Protein AF-A0A813M1F6-F1 (afdb_monomer_lite)

Foldseek 3Di:
DDDDDDDDDDDDDDDDPDPPPDDDDPPPPPPPDDDDDDDPDDDDPDPPPDPPPPPDPPDPDDPVNVVVVVVVVVVVLVVLVVVLVPDDPVVVVVVVVVVVVVLVVLVVCCCVPVNPPNLPRLNLLLLLLLVLLLVLLVPDPDNQLPLCPDDDCSVVVVVCSLVSSVCSSQVLQVVLCVVLVHDGPCVVDCSSVVSNVVSCCQQRSPRPSVSSVCCVPDPVNVCVSVVSSVSNLVVSVVVSVVVCVVVVDDPPPSVVSSDDD

Sequence (261 aa):
MAGGAAATSEGSAASAAALQWTVPEPEMSKLKSRRPRAVPSTSPPSKVQVPSTAARAPKPMDSAEVIRSLQVWQKAVSYVDGWVQKYPDWMQDTVAPAMMAILVLMVVRDAAYNSLGSSNGKFISFVDTCLSVMSYRDGLPNKKGKYFVGGDGQAAFGFRVVTGSFCMKFASGIAVSALIGKTPVVFKSIRHSLFVALGLVLLWLSPGDYAYTMMKKSHALRLVLLAGGGLYKLRKAVYAIEVIIESGGGFSLALASVVPW

Structure (mmCIF, N/CA/C/O backbone):
data_AF-A0A813M1F6-F1
#
_entry.id   AF-A0A813M1F6-F1
#
loop_
_atom_site.group_PDB
_atom_site.id
_atom_site.type_symbol
_atom_site.label_atom_id
_atom_site.label_alt_id
_atom_site.label_comp_id
_atom_site.label_asym_id
_atom_site.label_entity_id
_atom_site.label_seq_id
_atom_site.pdbx_PDB_ins_code
_atom_site.Cartn_x
_atom_site.Cartn_y
_atom_site.Cartn_z
_atom_site.occupancy
_atom_site.B_iso_or_equiv
_atom_site.auth_seq_id
_atom_site.auth_comp_id
_atom_site.auth_asym_id
_atom_site.auth_atom_id
_atom_site.pdbx_PDB_model_num
ATOM 1 N N . MET A 1 1 ? -25.254 52.079 23.669 1.00 43.53 1 MET A N 1
ATOM 2 C CA . MET A 1 1 ? -23.870 51.930 24.160 1.00 43.53 1 MET A CA 1
ATOM 3 C C . MET A 1 1 ? -23.092 51.164 23.109 1.00 43.53 1 MET A C 1
ATOM 5 O O . MET A 1 1 ? -23.387 50.001 22.873 1.00 43.53 1 MET A O 1
ATOM 9 N N . ALA A 1 2 ? -22.221 51.872 22.395 1.00 39.91 2 ALA A N 1
ATOM 10 C CA . ALA A 1 2 ? -21.393 51.340 21.323 1.00 39.91 2 ALA A CA 1
ATOM 11 C C . ALA A 1 2 ? -20.102 50.765 21.923 1.00 39.91 2 ALA A C 1
ATOM 13 O O . ALA A 1 2 ? -19.424 51.459 22.676 1.00 39.91 2 ALA A O 1
ATOM 14 N N . GLY A 1 3 ? -19.786 49.511 21.605 1.00 41.84 3 GLY A N 1
ATOM 15 C CA . GLY A 1 3 ? -18.535 48.854 21.976 1.00 41.84 3 GLY A CA 1
ATOM 16 C C . GLY A 1 3 ? -17.871 48.310 20.720 1.00 41.84 3 GLY A C 1
ATOM 17 O O . GLY A 1 3 ? -18.267 47.261 20.221 1.00 41.84 3 GLY A O 1
ATOM 18 N N . GLY A 1 4 ? -16.915 49.067 20.183 1.00 42.78 4 GLY A N 1
ATOM 19 C CA . GLY A 1 4 ? -16.048 48.634 19.094 1.00 42.78 4 GLY A CA 1
ATOM 20 C C . GLY A 1 4 ? -14.940 47.722 19.614 1.00 42.78 4 GLY A C 1
ATOM 21 O O . GLY A 1 4 ? -14.320 48.020 20.633 1.00 42.78 4 GLY A O 1
ATOM 22 N N . ALA A 1 5 ? -14.682 46.630 18.899 1.00 46.72 5 ALA A N 1
ATOM 23 C CA . ALA A 1 5 ? -13.521 45.775 19.107 1.00 46.72 5 ALA A CA 1
ATOM 24 C C . ALA A 1 5 ? -12.653 45.821 17.845 1.00 46.72 5 ALA A C 1
ATOM 26 O O . ALA A 1 5 ? -13.089 45.450 16.755 1.00 46.72 5 ALA A O 1
ATOM 27 N N . ALA A 1 6 ? -11.442 46.348 18.014 1.00 42.38 6 ALA A N 1
ATOM 28 C CA . ALA A 1 6 ? -10.417 46.466 16.994 1.00 42.38 6 ALA A CA 1
ATOM 29 C C . ALA A 1 6 ? -9.823 45.088 16.666 1.00 42.38 6 ALA A C 1
ATOM 31 O O . ALA A 1 6 ? -9.409 44.355 17.562 1.00 42.38 6 ALA A O 1
ATOM 32 N N . ALA A 1 7 ? -9.766 44.755 15.378 1.00 42.94 7 ALA A N 1
ATOM 33 C CA . ALA A 1 7 ? -9.021 43.615 14.866 1.00 42.94 7 ALA A CA 1
ATOM 34 C C . ALA A 1 7 ? -7.583 44.061 14.573 1.00 42.94 7 ALA A C 1
ATOM 36 O O . ALA A 1 7 ? -7.347 44.866 13.673 1.00 42.94 7 ALA A O 1
ATOM 37 N N . THR A 1 8 ? -6.626 43.555 15.345 1.00 43.66 8 THR A N 1
ATOM 38 C CA . THR A 1 8 ? -5.196 43.689 15.069 1.00 43.66 8 THR A CA 1
ATOM 39 C C . THR A 1 8 ? -4.758 42.578 14.117 1.00 43.66 8 THR A C 1
ATOM 41 O O . THR A 1 8 ? -4.894 41.390 14.400 1.00 43.66 8 THR A O 1
ATOM 44 N N . SER A 1 9 ? -4.249 42.978 12.955 1.00 44.47 9 SER A N 1
ATOM 45 C CA . SER A 1 9 ? -3.581 42.110 11.990 1.00 44.47 9 SER A CA 1
ATOM 46 C C . SER A 1 9 ? -2.077 42.118 12.261 1.00 44.47 9 SER A C 1
ATOM 48 O O . SER A 1 9 ? -1.408 43.101 11.947 1.00 44.47 9 SER A O 1
ATOM 50 N N . GLU A 1 10 ? -1.532 41.028 12.796 1.00 40.38 10 GLU A N 1
ATOM 51 C CA . GLU A 1 10 ? -0.086 40.793 12.799 1.00 40.38 10 GLU A CA 1
ATOM 52 C C . GLU A 1 10 ? 0.244 39.662 11.828 1.00 40.38 10 GLU A C 1
ATOM 54 O O . GLU A 1 10 ? -0.055 38.488 12.047 1.00 40.38 10 GLU A O 1
ATOM 59 N N . GLY A 1 11 ? 0.835 40.060 10.702 1.00 40.25 11 GLY A N 1
ATOM 60 C CA . GLY A 1 11 ? 1.486 39.164 9.764 1.00 40.25 11 GLY A CA 1
ATOM 61 C C . GLY A 1 11 ? 2.848 38.741 10.303 1.00 40.25 11 GLY A C 1
ATOM 62 O O . GLY A 1 11 ? 3.660 39.576 10.691 1.00 40.25 11 GLY A O 1
ATOM 63 N N . SER A 1 12 ? 3.120 37.439 10.272 1.00 38.38 12 SER A N 1
ATOM 64 C CA . SER A 1 12 ? 4.461 36.894 10.464 1.00 38.38 12 SER A CA 1
ATOM 65 C C . SER A 1 12 ? 4.876 36.176 9.185 1.00 38.38 12 SER A C 1
ATOM 67 O O . SER A 1 12 ? 4.441 35.064 8.887 1.00 38.38 12 SER A O 1
ATOM 69 N N . ALA A 1 13 ? 5.686 36.874 8.390 1.00 40.75 13 ALA A N 1
ATOM 70 C CA . ALA A 1 13 ? 6.404 36.327 7.255 1.00 40.75 13 ALA A CA 1
ATOM 71 C C . ALA A 1 13 ? 7.608 35.528 7.778 1.00 40.75 13 ALA A C 1
ATOM 73 O O . ALA A 1 13 ? 8.664 36.087 8.073 1.00 40.75 13 ALA A O 1
ATOM 74 N N . ALA A 1 14 ? 7.450 34.211 7.907 1.00 38.84 14 ALA A N 1
ATOM 75 C CA . ALA A 1 14 ? 8.568 33.311 8.152 1.00 38.84 14 ALA A CA 1
ATOM 76 C C . ALA A 1 14 ? 9.306 33.053 6.829 1.00 38.84 14 ALA A C 1
ATOM 78 O O . ALA A 1 14 ? 8.818 32.361 5.936 1.00 38.84 14 ALA A O 1
ATOM 79 N N . SER A 1 15 ? 10.480 33.672 6.721 1.00 39.62 15 SER A N 1
ATOM 80 C CA . SER A 1 15 ? 11.442 33.547 5.630 1.00 39.62 15 SER A CA 1
ATOM 81 C C . SER A 1 15 ? 11.868 32.090 5.415 1.00 39.62 15 SER A C 1
ATOM 83 O O . SER A 1 15 ? 12.359 31.421 6.326 1.00 39.62 15 SER A O 1
ATOM 85 N N . ALA A 1 16 ? 11.684 31.603 4.188 1.00 37.38 16 ALA A N 1
ATOM 86 C CA . ALA A 1 16 ? 12.172 30.314 3.729 1.00 37.38 16 ALA A CA 1
ATOM 87 C C . ALA A 1 16 ? 13.688 30.396 3.480 1.00 37.38 16 ALA A C 1
ATOM 89 O O . ALA A 1 16 ? 14.138 30.833 2.422 1.00 37.38 16 ALA A O 1
ATOM 90 N N . ALA A 1 17 ? 14.483 29.957 4.456 1.00 37.50 17 ALA A N 1
ATOM 91 C CA . ALA A 1 17 ? 15.902 29.694 4.252 1.00 37.50 17 ALA A CA 1
ATOM 92 C C . ALA A 1 17 ? 16.056 28.434 3.383 1.00 37.50 17 ALA A C 1
ATOM 94 O O . ALA A 1 17 ? 15.951 27.302 3.857 1.00 37.50 17 ALA A O 1
ATOM 95 N N . ALA A 1 18 ? 16.268 28.640 2.084 1.00 35.50 18 ALA A N 1
ATOM 96 C CA . ALA A 1 18 ? 16.642 27.593 1.148 1.00 35.50 18 ALA A CA 1
ATOM 97 C C . ALA A 1 18 ? 18.048 27.072 1.495 1.00 35.50 18 ALA A C 1
ATOM 99 O O . ALA A 1 18 ? 19.054 27.720 1.211 1.00 35.50 18 ALA A O 1
ATOM 100 N N . LEU A 1 19 ? 18.120 25.887 2.104 1.00 33.22 19 LEU A N 1
ATOM 101 C CA . LEU A 1 19 ? 19.346 25.094 2.166 1.00 33.22 19 LEU A CA 1
ATOM 102 C C . LEU A 1 19 ? 19.687 24.629 0.742 1.00 33.22 19 LEU A C 1
ATOM 104 O O . LEU A 1 19 ? 19.134 23.650 0.240 1.00 33.22 19 LEU A O 1
ATOM 108 N N . GLN A 1 20 ? 20.588 25.350 0.076 1.00 31.88 20 GLN A N 1
ATOM 109 C CA . GLN A 1 20 ? 21.255 24.865 -1.128 1.00 31.88 20 GLN A CA 1
ATOM 110 C C . GLN A 1 20 ? 22.184 23.714 -0.737 1.00 31.88 20 GLN A C 1
ATOM 112 O O . GLN A 1 20 ? 23.260 23.916 -0.180 1.00 31.88 20 GLN A O 1
ATOM 117 N N . TRP A 1 21 ? 21.748 22.490 -1.022 1.00 29.70 21 TRP A N 1
ATOM 118 C CA . TRP A 1 21 ? 22.603 21.311 -0.986 1.00 29.70 21 TRP A CA 1
ATOM 119 C C . TRP A 1 21 ? 23.475 21.315 -2.245 1.00 29.70 21 TRP A C 1
ATOM 121 O O . TRP A 1 21 ? 23.059 20.852 -3.308 1.00 29.70 21 TRP A O 1
ATOM 131 N N . THR A 1 22 ? 24.670 21.893 -2.154 1.00 38.44 22 THR A N 1
ATOM 132 C CA . THR A 1 22 ? 25.685 21.785 -3.201 1.00 38.44 22 THR A CA 1
ATOM 133 C C . THR A 1 22 ? 26.220 20.356 -3.214 1.00 38.44 22 THR A C 1
ATOM 135 O O . THR A 1 22 ? 26.926 19.916 -2.310 1.00 38.44 22 THR A O 1
ATOM 138 N N . VAL A 1 23 ? 25.842 19.591 -4.239 1.00 38.81 23 VAL A N 1
ATOM 139 C CA . VAL A 1 23 ? 26.464 18.296 -4.530 1.00 38.81 23 VAL A CA 1
ATOM 140 C C . VAL A 1 23 ? 27.893 18.587 -5.004 1.00 38.81 23 VAL A C 1
ATOM 142 O O . VAL A 1 23 ? 28.040 19.310 -5.990 1.00 38.81 23 VAL A O 1
ATOM 145 N N . PRO A 1 24 ? 28.944 18.084 -4.331 1.00 45.97 24 PRO A N 1
ATOM 146 C CA . PRO A 1 24 ? 30.305 18.273 -4.804 1.00 45.97 24 PRO A CA 1
ATOM 147 C C . PRO A 1 24 ? 30.465 17.589 -6.164 1.00 45.97 24 PRO A C 1
ATOM 149 O O . PRO A 1 24 ? 30.153 16.408 -6.331 1.00 45.97 24 PRO A O 1
ATOM 152 N N . GLU A 1 25 ? 30.921 18.369 -7.138 1.00 42.88 25 GLU A N 1
ATOM 153 C CA . GLU A 1 25 ? 31.240 17.921 -8.485 1.00 42.88 25 GLU A CA 1
ATOM 154 C C . GLU A 1 25 ? 32.306 16.807 -8.407 1.00 42.88 25 GLU A C 1
ATOM 156 O O . GLU A 1 25 ? 33.333 16.988 -7.744 1.00 42.88 25 GLU A O 1
ATOM 161 N N . PRO A 1 26 ? 32.092 15.624 -9.010 1.00 50.28 26 PRO A N 1
ATOM 162 C CA . PRO A 1 26 ? 33.106 14.580 -8.993 1.00 50.28 26 PRO A CA 1
ATOM 163 C C . PRO A 1 26 ? 34.320 15.028 -9.820 1.00 50.28 26 PRO A C 1
ATOM 165 O O . PRO A 1 26 ? 34.204 15.250 -11.025 1.00 50.28 26 PRO A O 1
ATOM 168 N N . GLU A 1 27 ? 35.496 15.125 -9.180 1.00 49.19 27 GLU A N 1
ATOM 169 C CA . GLU A 1 27 ? 36.801 15.330 -9.829 1.00 49.19 27 GLU A CA 1
ATOM 170 C C . GLU A 1 27 ? 37.039 14.253 -10.912 1.00 49.19 27 GLU A C 1
ATOM 172 O O . GLU A 1 27 ? 37.618 13.192 -10.671 1.00 49.19 27 GLU A O 1
ATOM 177 N N . MET A 1 28 ? 36.630 14.537 -12.149 1.00 47.84 28 MET A N 1
ATOM 178 C CA . MET A 1 28 ? 36.873 13.692 -13.326 1.00 47.84 28 MET A CA 1
ATOM 179 C C . MET A 1 28 ? 38.319 13.790 -13.854 1.00 47.84 28 MET A C 1
ATOM 181 O O . MET A 1 28 ? 38.665 13.184 -14.868 1.00 47.84 28 MET A O 1
ATOM 185 N N . SER A 1 29 ? 39.205 14.520 -13.172 1.00 50.84 29 SER A N 1
ATOM 186 C CA . SER A 1 29 ? 40.566 14.815 -13.638 1.00 50.84 29 SER A CA 1
ATOM 187 C C . SER A 1 29 ? 41.615 13.741 -13.303 1.00 50.84 29 SER A C 1
ATOM 189 O O . SER A 1 29 ? 42.721 13.798 -13.838 1.00 50.84 29 SER A O 1
ATOM 191 N N . LYS A 1 30 ? 41.300 12.715 -12.496 1.00 50.81 30 LYS A N 1
ATOM 192 C CA . LYS A 1 30 ? 42.285 11.689 -12.070 1.00 50.81 30 LYS A CA 1
ATOM 193 C C . LYS A 1 30 ? 42.197 10.330 -12.780 1.00 50.81 30 LYS A C 1
ATOM 195 O O . LYS A 1 30 ? 42.980 9.434 -12.478 1.00 50.81 30 LYS A O 1
ATOM 200 N N . LEU A 1 31 ? 41.320 10.164 -13.772 1.00 48.72 31 LEU A N 1
ATOM 201 C CA . LEU A 1 31 ? 41.085 8.874 -14.450 1.00 48.72 31 LEU A CA 1
ATOM 202 C C . LEU A 1 31 ? 41.757 8.732 -15.831 1.00 48.72 31 LEU A C 1
ATOM 204 O O . LEU A 1 31 ? 41.324 7.926 -16.649 1.00 48.72 31 LEU A O 1
ATOM 208 N N . LYS A 1 32 ? 42.838 9.479 -16.102 1.00 51.22 32 LYS A N 1
ATOM 209 C CA . LYS A 1 32 ? 43.472 9.532 -17.437 1.00 51.22 32 LYS A CA 1
ATOM 210 C C . LYS A 1 32 ? 44.807 8.789 -17.615 1.00 51.22 32 LYS A C 1
ATOM 212 O O . LYS A 1 32 ? 45.442 8.983 -18.645 1.00 51.22 32 LYS A O 1
ATOM 217 N N . SER A 1 33 ? 45.258 7.923 -16.694 1.00 51.81 33 SER A N 1
ATOM 218 C CA . SER A 1 33 ? 46.578 7.264 -16.869 1.00 51.81 33 SER A CA 1
ATOM 219 C C . SER A 1 33 ? 46.717 5.782 -16.502 1.00 51.81 33 SER A C 1
ATOM 221 O O . SER A 1 33 ? 47.831 5.255 -16.544 1.00 51.81 33 SER A O 1
ATOM 223 N N . ARG A 1 34 ? 45.635 5.038 -16.235 1.00 50.22 34 ARG A N 1
ATOM 224 C CA . ARG A 1 34 ? 45.754 3.571 -16.147 1.00 50.22 34 ARG A CA 1
ATOM 225 C C . ARG A 1 34 ? 45.757 2.959 -17.548 1.00 50.22 34 ARG A C 1
ATOM 227 O O . ARG A 1 34 ? 44.709 2.668 -18.113 1.00 50.22 34 ARG A O 1
ATOM 234 N N . ARG A 1 35 ? 46.964 2.767 -18.096 1.00 56.34 35 ARG A N 1
ATOM 235 C CA . ARG A 1 35 ? 47.201 1.909 -19.267 1.00 56.34 35 ARG A CA 1
ATOM 236 C C . ARG A 1 35 ? 46.544 0.538 -19.036 1.00 56.34 35 ARG A C 1
ATOM 238 O O . ARG A 1 35 ? 46.713 -0.021 -17.948 1.00 56.34 35 ARG A O 1
ATOM 245 N N . PRO A 1 36 ? 45.844 -0.028 -20.031 1.00 52.09 36 PRO A N 1
ATOM 246 C CA . PRO A 1 36 ? 45.334 -1.386 -19.938 1.00 52.09 36 PRO A CA 1
ATOM 247 C C . PRO A 1 36 ? 46.516 -2.352 -19.807 1.00 52.09 36 PRO A C 1
ATOM 249 O O . PRO A 1 36 ? 47.381 -2.433 -20.678 1.00 52.09 36 PRO A O 1
ATOM 252 N N . ARG A 1 37 ? 46.577 -3.065 -18.680 1.00 57.84 37 ARG A N 1
ATOM 253 C CA . ARG A 1 37 ? 47.475 -4.206 -18.509 1.00 57.84 37 ARG A CA 1
ATOM 254 C C . ARG A 1 37 ? 46.929 -5.311 -19.414 1.00 57.84 37 ARG A C 1
ATOM 256 O O . ARG A 1 37 ? 45.771 -5.690 -19.261 1.00 57.84 37 ARG A O 1
ATOM 263 N N . ALA A 1 38 ? 47.735 -5.764 -20.375 1.00 58.28 38 ALA A N 1
ATOM 264 C CA . ALA A 1 38 ? 47.388 -6.864 -21.266 1.00 58.28 38 ALA A CA 1
ATOM 265 C C . ALA A 1 38 ? 46.944 -8.069 -20.426 1.00 58.28 38 ALA A C 1
ATOM 267 O O . ALA A 1 38 ? 47.718 -8.603 -19.631 1.00 58.28 38 ALA A O 1
ATOM 268 N N . VAL A 1 39 ? 45.668 -8.429 -20.552 1.00 62.16 39 VAL A N 1
ATOM 269 C CA . VAL A 1 39 ? 45.099 -9.608 -19.907 1.00 62.16 39 VAL A CA 1
ATOM 270 C C . VAL A 1 39 ? 45.515 -10.807 -20.760 1.00 62.16 39 VAL A C 1
ATOM 272 O O . VAL A 1 39 ? 45.248 -10.793 -21.964 1.00 62.16 39 VAL A O 1
ATOM 275 N N . PRO A 1 40 ? 46.208 -11.812 -20.198 1.00 58.59 40 PRO A N 1
ATOM 276 C CA . PRO A 1 40 ? 46.552 -13.013 -20.940 1.00 58.59 40 PRO A CA 1
ATOM 277 C C . PRO A 1 40 ? 45.274 -13.686 -21.442 1.00 58.59 40 PRO A C 1
ATOM 279 O O . PRO A 1 40 ? 44.316 -13.858 -20.692 1.00 58.59 40 PRO A O 1
ATOM 282 N N . SER A 1 41 ? 45.287 -14.029 -22.730 1.00 55.91 41 SER A N 1
ATOM 283 C CA . SER A 1 41 ? 44.257 -14.776 -23.451 1.00 55.91 41 SER A CA 1
ATOM 284 C C . SER A 1 41 ? 43.923 -16.076 -22.714 1.00 55.91 41 SER A C 1
ATOM 286 O O . SER A 1 41 ? 44.552 -17.110 -22.941 1.00 55.91 41 SER A O 1
ATOM 288 N N . THR A 1 42 ? 42.927 -16.032 -21.834 1.00 57.47 42 THR A N 1
ATOM 289 C CA . THR A 1 42 ? 42.265 -17.228 -21.334 1.00 57.47 42 THR A CA 1
ATOM 290 C C . THR A 1 42 ? 41.331 -17.730 -22.425 1.00 57.47 42 THR A C 1
ATOM 292 O O . THR A 1 42 ? 40.521 -16.988 -22.982 1.00 57.47 42 THR A O 1
ATOM 295 N N . SER A 1 43 ? 41.507 -18.999 -22.771 1.00 62.00 43 SER A N 1
ATOM 296 C CA . SER A 1 43 ? 40.666 -19.753 -23.691 1.00 62.00 43 SER A CA 1
ATOM 297 C C . SER A 1 43 ? 39.173 -19.555 -23.387 1.00 62.00 43 SER A C 1
ATOM 299 O O . SER A 1 43 ? 38.795 -19.371 -22.225 1.00 62.00 43 SER A O 1
ATOM 301 N N . PRO A 1 44 ? 38.309 -19.580 -24.421 1.00 61.34 44 PRO A N 1
ATOM 302 C CA . PRO A 1 44 ? 36.885 -19.340 -24.253 1.00 61.34 44 PRO A CA 1
ATOM 303 C C . PRO A 1 44 ? 36.308 -20.350 -23.251 1.00 61.34 44 PRO A C 1
ATOM 305 O O . PRO A 1 44 ? 36.493 -21.555 -23.439 1.00 61.34 44 PRO A O 1
ATOM 308 N N . PRO A 1 45 ? 35.622 -19.893 -22.187 1.00 58.03 45 PRO A N 1
ATOM 309 C CA . PRO A 1 45 ? 34.973 -20.797 -21.258 1.00 58.03 45 PRO A CA 1
ATOM 310 C C . PRO A 1 45 ? 33.933 -21.609 -22.026 1.00 58.03 45 PRO A C 1
ATOM 312 O O . PRO A 1 45 ? 33.052 -21.056 -22.693 1.00 58.03 45 PRO A O 1
ATOM 315 N N . SER A 1 46 ? 34.065 -22.932 -21.948 1.00 61.09 46 SER A N 1
ATOM 316 C CA . SER A 1 46 ? 33.088 -23.905 -22.419 1.00 61.09 46 SER A CA 1
ATOM 317 C C . SER A 1 46 ? 31.692 -23.431 -22.025 1.00 61.09 46 SER A C 1
ATOM 319 O O . SER A 1 46 ? 31.445 -23.183 -20.845 1.00 61.09 46 SER A O 1
ATOM 321 N N . LYS A 1 47 ? 30.805 -23.252 -23.013 1.00 58.66 47 LYS A N 1
ATOM 322 C CA . LYS A 1 47 ? 29.417 -22.814 -22.820 1.00 58.66 47 LYS A CA 1
ATOM 323 C C . LYS A 1 47 ? 28.774 -23.646 -21.710 1.00 58.66 47 LYS A C 1
ATOM 325 O O . LYS A 1 47 ? 28.363 -24.780 -21.946 1.00 58.66 47 LYS A O 1
ATOM 330 N N . VAL A 1 48 ? 28.676 -23.079 -20.511 1.00 64.31 48 VAL A N 1
ATOM 331 C CA . VAL A 1 48 ? 27.847 -23.632 -19.445 1.00 64.31 48 VAL A CA 1
ATOM 332 C C . VAL A 1 48 ? 26.418 -23.519 -19.957 1.00 64.31 48 VAL A C 1
ATOM 334 O O . VAL A 1 48 ? 25.885 -22.418 -20.097 1.00 64.31 48 VAL A O 1
ATOM 337 N N . GLN A 1 49 ? 25.831 -24.656 -20.332 1.00 54.66 49 GLN A N 1
ATOM 338 C CA . GLN A 1 49 ? 24.416 -24.754 -20.664 1.00 54.66 49 GLN A CA 1
ATOM 339 C C . GLN A 1 49 ? 23.625 -24.364 -19.416 1.00 54.66 49 GLN A C 1
ATOM 341 O O . GLN A 1 49 ? 23.438 -25.165 -18.505 1.00 54.66 49 GLN A O 1
ATOM 346 N N . VAL A 1 50 ? 23.193 -23.106 -19.360 1.00 56.66 50 VAL A N 1
ATOM 347 C CA . VAL A 1 50 ? 22.199 -22.658 -18.390 1.00 56.66 50 VAL A CA 1
ATOM 348 C C . VAL A 1 50 ? 20.908 -23.402 -18.739 1.00 56.66 50 VAL A C 1
ATOM 350 O O . VAL A 1 50 ? 20.435 -23.265 -19.872 1.00 56.66 50 VAL A O 1
ATOM 353 N N . PRO A 1 51 ? 20.343 -24.216 -17.829 1.00 55.25 51 PRO A N 1
ATOM 354 C CA . PRO A 1 51 ? 19.079 -24.886 -18.077 1.00 55.25 51 PRO A CA 1
ATOM 355 C C . PRO A 1 51 ? 18.036 -23.828 -18.417 1.00 55.25 51 PRO A C 1
ATOM 357 O O . PRO A 1 51 ? 17.789 -22.918 -17.625 1.00 55.25 51 PRO A O 1
ATOM 360 N N . SER A 1 52 ? 17.450 -23.935 -19.607 1.00 53.25 52 SER A N 1
ATOM 361 C CA . SER A 1 52 ? 16.305 -23.130 -20.015 1.00 53.25 52 SER A CA 1
ATOM 362 C C . SER A 1 52 ? 15.139 -23.459 -19.086 1.00 53.25 52 SER A C 1
ATOM 364 O O . SER A 1 52 ? 14.358 -24.380 -19.323 1.00 53.25 52 SER A O 1
ATOM 366 N N . THR A 1 53 ? 15.028 -22.731 -17.978 1.00 51.03 53 THR A N 1
ATOM 367 C CA . THR A 1 53 ? 13.809 -22.664 -17.182 1.00 51.03 53 THR A CA 1
ATOM 368 C C . THR A 1 53 ? 12.828 -21.802 -17.956 1.00 51.03 53 THR A C 1
ATOM 370 O O . THR A 1 53 ? 12.627 -20.626 -17.661 1.00 51.03 53 THR A O 1
ATOM 373 N N . ALA A 1 54 ? 12.230 -22.392 -18.994 1.00 51.94 54 ALA A N 1
ATOM 374 C CA . ALA A 1 54 ? 11.056 -21.837 -19.642 1.00 51.94 54 ALA A CA 1
ATOM 375 C C . ALA A 1 54 ? 10.037 -21.526 -18.538 1.00 51.94 54 ALA A C 1
ATOM 377 O O . ALA A 1 54 ? 9.485 -22.435 -17.913 1.00 51.94 54 ALA A O 1
ATOM 378 N N . ALA A 1 55 ? 9.877 -20.237 -18.232 1.00 48.69 55 ALA A N 1
ATOM 379 C CA . ALA A 1 55 ? 8.980 -19.749 -17.203 1.00 48.69 55 ALA A CA 1
ATOM 380 C C . ALA A 1 55 ? 7.578 -20.261 -17.527 1.00 48.69 55 ALA A C 1
ATOM 382 O O . ALA A 1 55 ? 6.921 -19.788 -18.454 1.00 48.69 55 ALA A O 1
ATOM 383 N N . ARG A 1 56 ? 7.148 -21.291 -16.792 1.00 55.94 56 ARG A N 1
ATOM 384 C CA . ARG A 1 56 ? 5.835 -21.900 -16.961 1.00 55.94 56 ARG A CA 1
ATOM 385 C C . ARG A 1 56 ? 4.816 -20.809 -16.664 1.00 55.94 56 ARG A C 1
ATOM 387 O O . ARG A 1 56 ? 4.759 -20.318 -15.536 1.00 55.94 56 ARG A O 1
ATOM 394 N N . ALA A 1 57 ? 4.077 -20.392 -17.690 1.00 54.94 57 ALA A N 1
ATOM 395 C CA . ALA A 1 57 ? 3.048 -19.377 -17.540 1.00 54.94 57 ALA A CA 1
ATOM 396 C C . ALA A 1 57 ? 2.109 -19.792 -16.391 1.00 54.94 57 ALA A C 1
ATOM 398 O O . ALA A 1 57 ? 1.736 -20.970 -16.312 1.00 54.94 57 ALA A O 1
ATOM 399 N N . PRO A 1 58 ? 1.776 -18.874 -15.467 1.00 58.16 58 PRO A N 1
ATOM 400 C CA . PRO A 1 58 ? 0.900 -19.191 -14.353 1.00 58.16 58 PRO A CA 1
ATOM 401 C C . PRO A 1 58 ? -0.429 -19.706 -14.902 1.00 58.16 58 PRO A C 1
ATOM 403 O O . PRO A 1 58 ? -1.036 -19.092 -15.781 1.00 58.16 58 PRO A O 1
ATOM 406 N N . LYS A 1 59 ? -0.848 -20.874 -14.413 1.00 78.44 59 LYS A N 1
ATOM 407 C CA . LYS A 1 59 ? -2.101 -21.499 -14.829 1.00 78.44 59 LYS A CA 1
ATOM 408 C C . LYS A 1 59 ? -3.253 -20.562 -14.423 1.00 78.44 59 LYS A C 1
ATOM 410 O O . LYS A 1 59 ? -3.235 -20.091 -13.283 1.00 78.44 59 LYS A O 1
ATOM 415 N N . PRO A 1 60 ? -4.212 -20.254 -15.313 1.00 71.44 60 PRO A N 1
ATOM 416 C CA . PRO A 1 60 ? -5.369 -19.448 -14.945 1.00 71.44 60 PRO A CA 1
ATOM 417 C C . PRO A 1 60 ? -6.099 -20.119 -13.779 1.00 71.44 60 PRO A C 1
ATOM 419 O O . PRO A 1 60 ? -6.302 -21.334 -13.779 1.00 71.44 60 PRO A O 1
ATOM 422 N N . MET A 1 61 ? -6.412 -19.318 -12.765 1.00 67.44 61 MET A N 1
ATOM 423 C CA . MET A 1 61 ? -7.039 -19.776 -11.529 1.00 67.44 61 MET A CA 1
ATOM 424 C C . MET A 1 61 ? -8.481 -20.198 -11.830 1.00 67.44 61 MET A C 1
ATOM 426 O O . MET A 1 61 ? -9.212 -19.453 -12.485 1.00 67.44 61 MET A O 1
ATOM 430 N N . ASP A 1 62 ? -8.882 -21.387 -11.383 1.00 89.62 62 ASP A N 1
ATOM 431 C CA . ASP A 1 62 ? -10.244 -21.877 -11.590 1.00 89.62 62 ASP A CA 1
ATOM 432 C C . ASP A 1 62 ? -11.240 -21.010 -10.800 1.00 89.62 62 ASP A C 1
ATOM 434 O O . ASP A 1 62 ? -10.999 -20.629 -9.652 1.00 89.62 62 ASP A O 1
ATOM 438 N N . SER A 1 63 ? -12.383 -20.716 -11.414 1.00 82.19 63 SER A N 1
ATOM 439 C CA . SER A 1 63 ? -13.537 -20.061 -10.796 1.00 82.19 63 SER A CA 1
ATOM 440 C C . SER A 1 63 ? -13.907 -20.656 -9.429 1.00 82.19 63 SER A C 1
ATOM 442 O O . SER A 1 63 ? -14.183 -19.910 -8.486 1.00 82.19 63 SER A O 1
ATOM 444 N N . ALA A 1 64 ? -13.819 -21.981 -9.272 1.00 81.88 64 ALA A N 1
ATOM 445 C CA . ALA A 1 64 ? -14.070 -22.659 -8.002 1.00 81.88 64 ALA A CA 1
ATOM 446 C C . ALA A 1 64 ? -13.039 -22.294 -6.917 1.00 81.88 64 ALA A C 1
ATOM 448 O O . ALA A 1 64 ? -13.376 -22.178 -5.736 1.00 81.88 64 ALA A O 1
ATOM 449 N N . GLU A 1 65 ? -11.783 -22.073 -7.305 1.00 62.69 65 GLU A N 1
ATOM 450 C CA . GLU A 1 65 ? -10.690 -21.700 -6.405 1.00 62.69 65 GLU A CA 1
ATOM 451 C C . GLU A 1 65 ? -10.796 -20.232 -5.968 1.00 62.69 65 GLU A C 1
ATOM 453 O O . GLU A 1 65 ? -10.543 -19.902 -4.805 1.00 62.69 65 GLU A O 1
ATOM 458 N N . VAL A 1 66 ? -11.269 -19.356 -6.861 1.00 61.34 66 VAL A N 1
ATOM 459 C CA . VAL A 1 66 ? -11.598 -17.958 -6.540 1.00 61.34 66 VAL A CA 1
ATOM 460 C C . VAL A 1 66 ? -12.747 -17.889 -5.533 1.00 61.34 66 VAL A C 1
ATOM 462 O O . VAL A 1 66 ? -12.625 -17.212 -4.512 1.00 61.34 66 VAL A O 1
ATOM 465 N N . ILE A 1 67 ? -13.834 -18.635 -5.758 1.00 77.06 67 ILE A N 1
ATOM 466 C CA . ILE A 1 67 ? -14.986 -18.680 -4.842 1.00 77.06 67 ILE A CA 1
ATOM 467 C C . ILE A 1 67 ? -14.568 -19.214 -3.467 1.00 77.06 67 ILE A C 1
ATOM 469 O O . ILE A 1 67 ? -14.900 -18.613 -2.444 1.00 77.06 67 ILE A O 1
ATOM 473 N N . ARG A 1 68 ? -13.780 -20.296 -3.421 1.00 68.50 68 ARG A N 1
ATOM 474 C CA . ARG A 1 68 ? -13.276 -20.863 -2.162 1.00 68.50 68 ARG A CA 1
ATOM 475 C C . ARG A 1 68 ? -12.387 -19.867 -1.409 1.00 68.50 68 ARG A C 1
ATOM 477 O O . ARG A 1 68 ? -12.506 -19.734 -0.193 1.00 68.50 68 ARG A O 1
ATOM 484 N N . SER A 1 69 ? -11.552 -19.116 -2.127 1.00 51.47 69 SER A N 1
ATOM 485 C CA . SER A 1 69 ? -10.720 -18.053 -1.548 1.00 51.47 69 SER A CA 1
ATOM 486 C C . SER A 1 69 ? -11.561 -16.915 -0.957 1.00 51.47 69 SER A C 1
ATOM 488 O O . SER A 1 69 ? -11.250 -16.428 0.130 1.00 51.47 69 SER A O 1
ATOM 490 N N . LEU A 1 70 ? -12.652 -16.522 -1.626 1.00 53.69 70 LEU A N 1
ATOM 491 C CA . LEU A 1 70 ? -13.591 -15.507 -1.133 1.00 53.69 70 LEU A CA 1
ATOM 492 C C . LEU A 1 70 ? -14.363 -15.976 0.109 1.00 53.69 70 LEU A C 1
ATOM 494 O O . LEU A 1 70 ? -14.526 -15.199 1.047 1.00 53.69 70 LEU A O 1
ATOM 498 N N . GLN A 1 71 ? -14.783 -17.243 0.158 1.00 72.00 71 GLN A N 1
ATOM 499 C CA . GLN A 1 71 ? -15.466 -17.823 1.321 1.00 72.00 71 GLN A CA 1
ATOM 500 C C . GLN A 1 71 ? -14.554 -17.911 2.551 1.00 72.00 71 GLN A C 1
ATOM 502 O O . GLN A 1 71 ? -14.977 -17.582 3.660 1.00 72.00 71 GLN A O 1
ATOM 507 N N . VAL A 1 72 ? -13.288 -18.308 2.368 1.00 61.16 72 VAL A N 1
ATOM 508 C CA . VAL A 1 72 ? -12.282 -18.288 3.446 1.00 61.16 72 VAL A CA 1
ATOM 509 C C . VAL A 1 72 ? -12.103 -16.866 3.976 1.00 61.16 72 VAL A C 1
ATOM 511 O O . VAL A 1 72 ? -12.060 -16.660 5.188 1.00 61.16 72 VAL A O 1
ATOM 514 N N . TRP A 1 73 ? -12.072 -15.881 3.078 1.00 50.78 73 TRP A N 1
ATOM 515 C CA . TRP A 1 73 ? -11.981 -14.472 3.441 1.00 50.78 73 TRP A CA 1
ATOM 516 C C . TRP A 1 73 ? -13.201 -13.969 4.214 1.00 50.78 73 TRP A C 1
ATOM 518 O O . TRP A 1 73 ? -13.040 -13.351 5.262 1.00 50.78 73 TRP A O 1
ATOM 528 N N . GLN A 1 74 ? -14.417 -14.271 3.756 1.00 57.53 74 GLN A N 1
ATOM 529 C CA . GLN A 1 74 ? -15.647 -13.906 4.467 1.00 57.53 74 GLN A CA 1
ATOM 530 C C . GLN A 1 74 ? -15.700 -14.529 5.864 1.00 57.53 74 GLN A C 1
ATOM 532 O O . GLN A 1 74 ? -16.046 -13.851 6.830 1.00 57.53 74 GLN A O 1
ATOM 537 N N . LYS A 1 75 ? -15.293 -15.797 5.994 1.00 54.88 75 LYS A N 1
ATOM 538 C CA . LYS A 1 75 ? -15.230 -16.476 7.289 1.00 54.88 75 LYS A CA 1
ATOM 539 C C . LYS A 1 75 ? -14.206 -15.813 8.212 1.00 54.88 75 LYS A C 1
ATOM 541 O O . LYS A 1 75 ? -14.524 -15.550 9.368 1.00 54.88 75 LYS A O 1
ATOM 546 N N . ALA A 1 76 ? -13.021 -15.474 7.705 1.00 46.44 76 ALA A N 1
ATOM 547 C CA . ALA A 1 76 ? -12.011 -14.744 8.470 1.00 46.44 76 ALA A CA 1
ATOM 548 C C . ALA A 1 76 ? -12.526 -13.374 8.947 1.00 46.44 76 ALA A C 1
ATOM 550 O O . ALA A 1 76 ? -12.357 -13.042 10.116 1.00 46.44 76 ALA A O 1
ATOM 551 N N . VAL A 1 77 ? -13.222 -12.623 8.087 1.00 47.09 77 VAL A N 1
ATOM 552 C CA . VAL A 1 77 ? -13.842 -11.334 8.448 1.00 47.09 77 VAL A CA 1
ATOM 553 C C . VAL A 1 77 ? -14.897 -11.516 9.543 1.00 47.09 77 VAL A C 1
ATOM 555 O O . VAL A 1 77 ? -14.839 -10.819 10.548 1.00 47.09 77 VAL A O 1
ATOM 558 N N . SER A 1 78 ? -15.778 -12.516 9.429 1.00 55.44 78 SER A N 1
ATOM 559 C CA . SER A 1 78 ? -16.797 -12.785 10.458 1.00 55.44 78 SER A CA 1
ATOM 560 C C . SER A 1 78 ? -16.204 -13.170 11.825 1.00 55.44 78 SER A C 1
ATOM 562 O O . SER A 1 78 ? -16.753 -12.814 12.866 1.00 55.44 78 SER A O 1
ATOM 564 N N . TYR A 1 79 ? -15.051 -13.851 11.836 1.00 49.81 79 TYR A N 1
ATOM 565 C CA . TYR A 1 79 ? -14.310 -14.159 13.063 1.00 49.81 79 TYR A CA 1
ATOM 566 C C . TYR A 1 79 ? -13.707 -12.907 13.701 1.00 49.81 79 TYR A C 1
ATOM 568 O O . TYR A 1 79 ? -13.713 -12.787 14.926 1.00 49.81 79 TYR A O 1
ATOM 576 N N . VAL A 1 80 ? -13.206 -11.979 12.883 1.00 46.12 80 VAL A N 1
ATOM 577 C CA . VAL A 1 80 ? -12.678 -10.695 13.353 1.00 46.12 80 VAL A CA 1
ATOM 578 C C . VAL A 1 80 ? -13.804 -9.822 13.907 1.00 46.12 80 VAL A C 1
ATOM 580 O O . VAL A 1 80 ? -13.647 -9.285 14.997 1.00 46.12 80 VAL A O 1
ATOM 583 N N . ASP A 1 81 ? -14.965 -9.752 13.253 1.00 47.06 81 ASP A N 1
ATOM 584 C CA . ASP A 1 81 ? -16.110 -8.964 13.736 1.00 47.06 81 ASP A CA 1
ATOM 585 C C . ASP A 1 81 ? -16.641 -9.465 15.091 1.00 47.06 81 ASP A C 1
ATOM 587 O O . ASP A 1 81 ? -16.882 -8.670 16.004 1.00 47.06 81 ASP A O 1
ATOM 591 N N . GLY A 1 82 ? -16.745 -10.788 15.266 1.00 55.94 82 GLY A N 1
ATOM 592 C CA . GLY A 1 82 ? -17.095 -11.396 16.554 1.00 55.94 82 GLY A CA 1
ATOM 593 C C . GLY A 1 82 ? -16.024 -11.201 17.636 1.00 55.94 82 GLY A C 1
ATOM 594 O O . GLY A 1 82 ? -16.341 -11.177 18.825 1.00 55.94 82 GLY A O 1
ATOM 595 N N . TRP A 1 83 ? -14.760 -11.027 17.238 1.00 47.09 83 TRP A N 1
ATOM 596 C CA . TRP A 1 83 ? -13.669 -10.653 18.136 1.00 47.09 83 TRP A CA 1
ATOM 597 C C . TRP A 1 83 ? -13.785 -9.187 18.571 1.00 47.09 83 TRP A C 1
ATOM 599 O O . TRP A 1 83 ? -13.806 -8.911 19.764 1.00 47.09 83 TRP A O 1
ATOM 609 N N . VAL A 1 84 ? -13.934 -8.241 17.642 1.00 49.38 84 VAL A N 1
ATOM 610 C CA . VAL A 1 84 ? -13.950 -6.792 17.929 1.00 49.38 84 VAL A CA 1
ATOM 611 C C . VAL A 1 84 ? -15.041 -6.397 18.932 1.00 49.38 84 VAL A C 1
ATOM 613 O O . VAL A 1 84 ? -14.817 -5.509 19.749 1.00 49.38 84 VAL A O 1
ATOM 616 N N . GLN A 1 85 ? -16.199 -7.062 18.915 1.00 53.12 85 GLN A N 1
ATOM 617 C CA . GLN A 1 85 ? -17.283 -6.779 19.865 1.00 53.12 85 GLN A CA 1
ATOM 618 C C . GLN A 1 85 ? -17.064 -7.355 21.272 1.00 53.12 85 GLN A C 1
ATOM 620 O O . GLN A 1 85 ? -17.756 -6.947 22.203 1.00 53.12 85 GLN A O 1
ATOM 625 N N . LYS A 1 86 ? -16.138 -8.306 21.446 1.00 52.09 86 LYS A N 1
ATOM 626 C CA . LYS A 1 86 ? -16.030 -9.113 22.670 1.00 52.09 86 LYS A CA 1
ATOM 627 C C . LYS A 1 86 ? -14.899 -8.690 23.614 1.00 52.09 86 LYS A C 1
ATOM 629 O O . LYS A 1 86 ? -14.867 -9.171 24.745 1.00 52.09 86 LYS A O 1
ATOM 634 N N . TYR A 1 87 ? -13.977 -7.821 23.196 1.00 55.03 87 TYR A N 1
ATOM 635 C CA . TYR A 1 87 ? -12.765 -7.557 23.978 1.00 55.03 87 TYR A CA 1
ATOM 636 C C . TYR A 1 87 ? -12.755 -6.201 24.725 1.00 55.03 87 TYR A C 1
ATOM 638 O O . TYR A 1 87 ? -12.942 -5.162 24.093 1.00 55.03 87 TYR A O 1
ATOM 646 N N . PRO A 1 88 ? -12.505 -6.205 26.054 1.00 60.00 88 PRO A N 1
ATOM 647 C CA . PRO A 1 88 ? -12.302 -5.015 26.894 1.00 60.00 88 PRO A CA 1
ATOM 648 C C . PRO A 1 88 ? -10.957 -4.301 26.654 1.00 60.00 88 PRO A C 1
ATOM 650 O O . PRO A 1 88 ? -10.082 -4.821 25.962 1.00 60.00 88 PRO A O 1
ATOM 653 N N . ASP A 1 89 ? -10.771 -3.142 27.298 1.00 62.94 89 ASP A N 1
ATOM 654 C CA . ASP A 1 89 ? -9.604 -2.244 27.186 1.00 62.94 89 ASP A CA 1
ATOM 655 C C . ASP A 1 89 ? -8.227 -2.938 27.277 1.00 62.94 89 ASP A C 1
ATOM 657 O O . ASP A 1 89 ? -7.301 -2.542 26.571 1.00 62.94 89 ASP A O 1
ATOM 661 N N . TRP A 1 90 ? -8.101 -4.043 28.024 1.00 62.25 90 TRP A N 1
ATOM 662 C CA . TRP A 1 90 ? -6.858 -4.829 28.140 1.00 62.25 90 TRP A CA 1
ATOM 663 C C . TRP A 1 90 ? -6.354 -5.417 26.810 1.00 62.25 90 TRP A C 1
ATOM 665 O O . TRP A 1 90 ? -5.180 -5.764 26.662 1.00 62.25 90 TRP A O 1
ATOM 675 N N . MET A 1 91 ? -7.223 -5.547 25.805 1.00 58.88 91 MET A N 1
ATOM 676 C CA . MET A 1 91 ? -6.810 -6.027 24.489 1.00 58.88 91 MET A CA 1
ATOM 677 C C . MET A 1 91 ? -5.955 -4.989 23.752 1.00 58.88 91 MET A C 1
ATOM 679 O O . MET A 1 91 ? -5.066 -5.370 22.987 1.00 58.88 91 MET A O 1
ATOM 683 N N . GLN A 1 92 ? -6.155 -3.692 24.017 1.00 60.84 92 GLN A N 1
ATOM 684 C CA . GLN A 1 92 ? -5.282 -2.637 23.491 1.00 60.84 92 GLN A CA 1
ATOM 685 C C . GLN A 1 92 ? -3.854 -2.803 24.025 1.00 60.84 92 GLN A C 1
ATOM 687 O O . GLN A 1 92 ? -2.897 -2.692 23.254 1.00 60.84 92 GLN A O 1
ATOM 692 N N . ASP A 1 93 ? -3.727 -3.202 25.293 1.00 62.00 93 ASP A N 1
ATOM 693 C CA . ASP A 1 93 ? -2.442 -3.456 25.950 1.00 62.00 93 ASP A CA 1
ATOM 694 C C . ASP A 1 93 ? -1.716 -4.690 25.396 1.00 62.00 93 ASP A C 1
ATOM 696 O O . ASP A 1 93 ? -0.510 -4.821 25.574 1.00 62.00 93 ASP A O 1
ATOM 700 N N . THR A 1 94 ? -2.408 -5.583 24.677 1.00 69.75 94 THR A N 1
ATOM 701 C CA . THR A 1 94 ? -1.812 -6.818 24.128 1.00 69.75 94 THR A CA 1
ATOM 702 C C . THR A 1 94 ? -1.582 -6.744 22.615 1.00 69.75 94 THR A C 1
ATOM 704 O O . THR A 1 94 ? -0.555 -7.194 22.102 1.00 69.75 94 THR A O 1
ATOM 707 N N . VAL A 1 95 ? -2.513 -6.138 21.874 1.00 66.31 95 VAL A N 1
ATOM 708 C CA . VAL A 1 95 ? -2.452 -6.047 20.407 1.00 66.31 95 VAL A CA 1
ATOM 709 C C . VAL A 1 95 ? -1.402 -5.035 19.960 1.00 66.31 95 VAL A C 1
ATOM 711 O O . VAL A 1 95 ? -0.676 -5.300 19.000 1.00 66.31 95 VAL A O 1
ATOM 714 N N . ALA A 1 96 ? -1.269 -3.901 20.654 1.00 63.00 96 ALA A N 1
ATOM 715 C CA . ALA A 1 96 ? -0.285 -2.888 20.283 1.00 63.00 96 ALA A CA 1
ATOM 716 C C . ALA A 1 96 ? 1.165 -3.401 20.415 1.00 63.00 96 ALA A C 1
ATOM 718 O O . ALA A 1 96 ? 1.917 -3.273 19.441 1.00 63.00 96 ALA A O 1
ATOM 719 N N . PRO A 1 97 ? 1.567 -4.065 21.522 1.00 67.19 97 PRO A N 1
ATOM 720 C CA . PRO A 1 97 ? 2.888 -4.681 21.615 1.00 67.19 97 PRO A CA 1
ATOM 721 C C . PRO A 1 97 ? 3.098 -5.805 20.606 1.00 67.19 97 PRO A C 1
ATOM 723 O O . PRO A 1 97 ? 4.181 -5.895 20.041 1.00 67.19 97 PRO A O 1
ATOM 726 N N . ALA A 1 98 ? 2.081 -6.627 20.319 1.00 73.88 98 ALA A N 1
ATOM 727 C CA . ALA A 1 98 ? 2.193 -7.687 19.317 1.00 73.88 98 ALA A CA 1
ATOM 728 C C . ALA A 1 98 ? 2.429 -7.121 17.905 1.00 73.88 98 ALA A C 1
ATOM 730 O O . ALA A 1 98 ? 3.319 -7.576 17.188 1.00 73.88 98 ALA A O 1
ATOM 731 N N . MET A 1 99 ? 1.686 -6.081 17.519 1.00 68.69 99 MET A N 1
ATOM 732 C CA . MET A 1 99 ? 1.872 -5.388 16.242 1.00 68.69 99 MET A CA 1
ATOM 733 C C . MET A 1 99 ? 3.243 -4.716 16.150 1.00 68.69 99 MET A C 1
ATOM 735 O O . MET A 1 99 ? 3.912 -4.812 15.119 1.00 68.69 99 MET A O 1
ATOM 739 N N . MET A 1 100 ? 3.684 -4.071 17.232 1.00 66.88 100 MET A N 1
ATOM 740 C CA . MET A 1 100 ? 5.013 -3.471 17.307 1.00 66.88 100 MET A CA 1
ATOM 741 C C . MET A 1 100 ? 6.111 -4.537 17.236 1.00 66.88 100 MET A C 1
ATOM 743 O O . MET A 1 100 ? 7.078 -4.365 16.501 1.00 66.88 100 MET A O 1
ATOM 747 N N . ALA A 1 101 ? 5.945 -5.669 17.920 1.00 72.19 101 ALA A N 1
ATOM 748 C CA . ALA A 1 101 ? 6.872 -6.792 17.863 1.00 72.19 101 ALA A CA 1
ATOM 749 C C . ALA A 1 101 ? 6.966 -7.365 16.444 1.00 72.19 101 ALA A C 1
ATOM 751 O O . ALA A 1 101 ? 8.069 -7.585 15.955 1.00 72.19 101 ALA A O 1
ATOM 752 N N . ILE A 1 102 ? 5.843 -7.531 15.737 1.00 77.00 102 ILE A N 1
ATOM 753 C CA . ILE A 1 102 ? 5.841 -7.958 14.330 1.00 77.00 102 ILE A CA 1
ATOM 754 C C . ILE A 1 102 ? 6.597 -6.949 13.459 1.00 77.00 102 ILE A C 1
ATOM 756 O O . ILE A 1 102 ? 7.434 -7.356 12.654 1.00 77.00 102 ILE A O 1
ATOM 760 N N . LEU A 1 103 ? 6.355 -5.644 13.630 1.00 70.06 103 LEU A N 1
ATOM 761 C CA . LEU A 1 103 ? 7.073 -4.599 12.894 1.00 70.06 103 LEU A CA 1
ATOM 762 C C . LEU A 1 103 ? 8.580 -4.652 13.167 1.00 70.06 103 LEU A C 1
ATOM 764 O O . LEU A 1 103 ? 9.364 -4.676 12.220 1.00 70.06 103 LEU A O 1
ATOM 768 N N . VAL A 1 104 ? 8.988 -4.736 14.435 1.00 71.25 104 VAL A N 1
ATOM 769 C CA . VAL A 1 104 ? 10.398 -4.844 14.837 1.00 71.25 104 VAL A CA 1
ATOM 770 C C . VAL A 1 104 ? 11.028 -6.111 14.265 1.00 71.25 104 VAL A C 1
ATOM 772 O O . VAL A 1 104 ? 12.099 -6.038 13.674 1.00 71.25 104 VAL A O 1
ATOM 775 N N . LEU A 1 105 ? 10.358 -7.262 14.347 1.00 78.56 105 LEU A N 1
ATOM 776 C CA . LEU A 1 105 ? 10.844 -8.516 13.767 1.00 78.56 105 LEU A CA 1
ATOM 777 C C . LEU A 1 105 ? 10.977 -8.428 12.245 1.00 78.56 105 LEU A C 1
ATOM 779 O O . LEU A 1 105 ? 11.943 -8.945 11.686 1.00 78.56 105 LEU A O 1
ATOM 783 N N . MET A 1 106 ? 10.045 -7.758 11.561 1.00 78.19 106 MET A N 1
ATOM 784 C CA . MET A 1 106 ? 10.154 -7.509 10.125 1.00 78.19 106 MET A CA 1
ATOM 785 C C . MET A 1 106 ? 11.355 -6.618 9.803 1.00 78.19 106 MET A C 1
ATOM 787 O O . MET A 1 106 ? 12.086 -6.955 8.877 1.00 78.19 106 MET A O 1
ATOM 791 N N . VAL A 1 107 ? 11.595 -5.548 10.571 1.00 73.88 107 VAL A N 1
ATOM 792 C CA . VAL A 1 107 ? 12.769 -4.667 10.416 1.00 73.88 107 VAL A CA 1
ATOM 793 C C . VAL A 1 107 ? 14.064 -5.432 10.652 1.00 73.88 107 VAL A C 1
ATOM 795 O O . VAL A 1 107 ? 14.948 -5.404 9.802 1.00 73.88 107 VAL A O 1
ATOM 798 N N . VAL A 1 108 ? 14.174 -6.142 11.776 1.00 75.56 108 VAL A N 1
ATOM 799 C CA . VAL A 1 108 ? 15.371 -6.909 12.149 1.00 75.56 108 VAL A CA 1
ATOM 800 C C . VAL A 1 108 ? 15.657 -7.981 11.106 1.00 75.56 108 VAL A C 1
ATOM 802 O O . VAL A 1 108 ? 16.796 -8.132 10.674 1.00 75.56 108 VAL A O 1
ATOM 805 N N . ARG A 1 109 ? 14.627 -8.693 10.635 1.00 79.75 109 ARG A N 1
ATOM 806 C CA . ARG A 1 109 ? 14.777 -9.678 9.561 1.00 79.75 109 ARG A CA 1
ATOM 807 C C . ARG A 1 109 ? 15.240 -9.027 8.258 1.00 79.75 109 ARG A C 1
ATOM 809 O O . ARG A 1 109 ? 16.107 -9.577 7.589 1.00 79.75 109 ARG A O 1
ATOM 816 N N . ASP A 1 110 ? 14.670 -7.890 7.870 1.00 77.62 110 ASP A N 1
ATOM 817 C CA . ASP A 1 110 ? 15.089 -7.197 6.647 1.00 77.62 110 ASP A CA 1
ATOM 818 C C . ASP A 1 110 ? 16.536 -6.698 6.767 1.00 77.62 110 ASP A C 1
ATOM 820 O O . ASP A 1 110 ? 17.322 -6.861 5.836 1.00 77.62 110 ASP A O 1
ATOM 824 N N . ALA A 1 111 ? 16.919 -6.189 7.939 1.00 71.50 111 ALA A N 1
ATOM 825 C CA . ALA A 1 111 ? 18.281 -5.763 8.225 1.00 71.50 111 ALA A CA 1
ATOM 826 C C . ALA A 1 111 ? 19.284 -6.915 8.166 1.00 71.50 111 ALA A C 1
ATOM 828 O O . ALA A 1 111 ? 20.325 -6.779 7.524 1.00 71.50 111 ALA A O 1
ATOM 829 N N . ALA A 1 112 ? 18.949 -8.045 8.788 1.00 77.38 112 ALA A N 1
ATOM 830 C CA . ALA A 1 112 ? 19.823 -9.206 8.881 1.00 77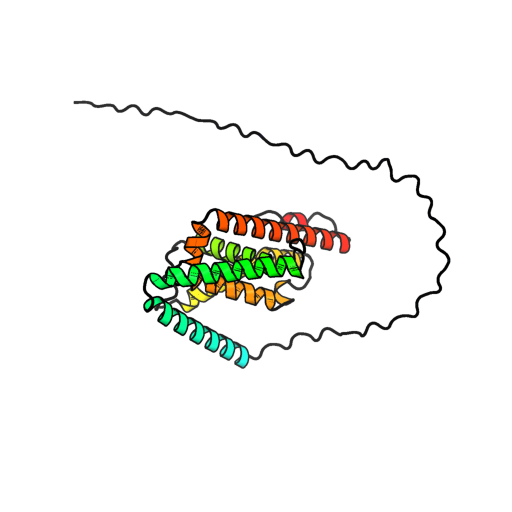.38 112 ALA A CA 1
ATOM 831 C C . ALA A 1 112 ? 20.002 -9.928 7.539 1.00 77.38 112 ALA A C 1
ATOM 833 O O . ALA A 1 112 ? 21.102 -10.372 7.229 1.00 77.38 112 ALA A O 1
ATOM 834 N N . TYR A 1 113 ? 18.935 -10.058 6.743 1.00 76.19 113 TYR A N 1
ATOM 835 C CA . TYR A 1 113 ? 18.946 -10.938 5.567 1.00 76.19 113 TYR A CA 1
ATOM 836 C C . TYR A 1 113 ? 18.955 -10.216 4.227 1.00 76.19 113 TYR A C 1
ATOM 838 O O . TYR A 1 113 ? 19.407 -10.787 3.240 1.00 76.19 113 TYR A O 1
ATOM 846 N N . ASN A 1 114 ? 18.431 -8.994 4.164 1.00 68.56 114 ASN A N 1
ATOM 847 C CA . ASN A 1 114 ? 18.280 -8.284 2.898 1.00 68.56 114 ASN A CA 1
ATOM 848 C C . ASN A 1 114 ? 19.198 -7.072 2.794 1.00 68.56 114 ASN A C 1
ATOM 850 O O . ASN A 1 114 ? 19.184 -6.452 1.734 1.00 68.56 114 ASN A O 1
ATOM 854 N N . SER A 1 115 ? 19.966 -6.760 3.852 1.00 66.12 115 SER A N 1
ATOM 855 C CA . SER A 1 115 ? 20.603 -5.462 4.095 1.00 66.12 115 SER A CA 1
ATOM 856 C C . SER A 1 115 ? 19.546 -4.355 4.027 1.00 66.12 115 SER A C 1
ATOM 858 O O . SER A 1 115 ? 18.840 -4.236 3.036 1.00 66.12 115 SER A O 1
ATOM 860 N N . LEU A 1 116 ? 19.413 -3.487 5.031 1.00 56.12 116 LEU A N 1
ATOM 861 C CA . LEU A 1 116 ? 18.395 -2.408 5.010 1.00 56.12 116 LEU A CA 1
ATOM 862 C C . LEU A 1 116 ? 18.387 -1.566 3.706 1.00 56.12 116 LEU A C 1
ATOM 864 O O . LEU A 1 116 ? 17.399 -0.898 3.411 1.00 56.12 116 LEU A O 1
ATOM 868 N N . GLY A 1 117 ? 19.472 -1.621 2.921 1.00 51.16 117 GLY A N 1
ATOM 869 C CA . GLY A 1 117 ? 19.611 -1.031 1.593 1.00 51.16 117 GLY A CA 1
ATOM 870 C C . GLY A 1 117 ? 19.114 -1.845 0.385 1.00 51.16 117 GLY A C 1
ATOM 871 O O . GLY A 1 117 ? 18.974 -1.235 -0.677 1.00 51.16 117 GLY A O 1
ATOM 872 N N . SER A 1 118 ? 18.809 -3.157 0.460 1.00 56.38 118 SER A N 1
ATOM 873 C CA . SER A 1 118 ? 18.136 -3.792 -0.681 1.00 56.38 118 SER A CA 1
ATOM 874 C C . SER A 1 118 ? 16.693 -3.324 -0.699 1.00 56.38 118 SER A C 1
ATOM 876 O O . SER A 1 118 ? 15.814 -3.682 0.078 1.00 56.38 118 SER A O 1
ATOM 878 N N . SER A 1 119 ? 16.448 -2.457 -1.653 1.00 50.00 119 SER A N 1
ATOM 879 C CA . SER A 1 119 ? 15.218 -1.725 -1.860 1.00 50.00 119 SER A CA 1
ATOM 880 C C . SER A 1 119 ? 14.021 -2.638 -2.226 1.00 50.00 119 SER A C 1
ATOM 882 O O . SER A 1 119 ? 12.903 -2.169 -2.454 1.00 50.00 119 SER A O 1
ATOM 884 N N . ASN A 1 120 ? 14.240 -3.965 -2.246 1.00 62.09 120 ASN A N 1
ATOM 885 C CA . ASN A 1 120 ? 13.268 -5.069 -2.327 1.00 62.09 120 ASN A CA 1
ATOM 886 C C . ASN A 1 120 ? 12.803 -5.581 -0.955 1.00 62.09 120 ASN A C 1
ATOM 888 O O . ASN A 1 120 ? 12.079 -6.583 -0.897 1.00 62.09 120 ASN A O 1
ATOM 892 N N . GLY A 1 121 ? 13.217 -4.902 0.114 1.00 73.12 121 GLY A N 1
ATOM 893 C CA . GLY A 1 121 ? 12.900 -5.221 1.490 1.00 73.12 121 GLY A CA 1
ATOM 894 C C . GLY A 1 121 ? 11.414 -5.465 1.717 1.00 73.12 121 GLY A C 1
ATOM 895 O O . GLY A 1 121 ? 10.545 -4.682 1.308 1.00 73.12 121 GLY A O 1
ATOM 896 N N . LYS A 1 122 ? 11.108 -6.592 2.364 1.00 85.31 122 LYS A N 1
ATOM 897 C CA . LYS A 1 122 ? 9.726 -6.985 2.685 1.00 85.31 122 LYS A CA 1
ATOM 898 C C . LYS A 1 122 ? 9.081 -5.950 3.601 1.00 85.31 122 LYS A C 1
ATOM 900 O O . LYS A 1 122 ? 7.891 -5.672 3.467 1.00 85.31 122 LYS A O 1
ATOM 905 N N . PHE A 1 123 ? 9.884 -5.366 4.488 1.00 87.25 123 PHE A N 1
ATOM 906 C CA . PHE A 1 123 ? 9.448 -4.334 5.411 1.00 87.25 123 PHE A CA 1
ATOM 907 C C . PHE A 1 123 ? 9.061 -3.052 4.669 1.00 87.25 123 PHE A C 1
ATOM 909 O O . PHE A 1 123 ? 7.927 -2.601 4.798 1.00 87.25 123 PHE A O 1
ATOM 916 N N . ILE A 1 124 ? 9.936 -2.520 3.811 1.00 88.81 124 ILE A N 1
ATOM 917 C CA . ILE A 1 124 ? 9.667 -1.282 3.062 1.00 88.81 124 ILE A CA 1
ATOM 918 C C . ILE A 1 124 ? 8.417 -1.409 2.175 1.00 88.81 124 ILE A C 1
ATOM 920 O O . ILE A 1 124 ? 7.569 -0.518 2.164 1.00 88.81 124 ILE A O 1
ATOM 924 N N . SER A 1 125 ? 8.234 -2.548 1.496 1.00 88.56 125 SER A N 1
ATOM 925 C CA . SER A 1 125 ? 7.016 -2.809 0.714 1.00 88.56 125 SER A CA 1
ATOM 926 C C . SER A 1 125 ? 5.750 -2.830 1.579 1.00 88.56 125 SER A C 1
ATOM 928 O O . SER A 1 125 ? 4.678 -2.440 1.105 1.00 88.56 125 SER A O 1
ATOM 930 N N . PHE A 1 126 ? 5.840 -3.323 2.815 1.00 91.69 126 PHE A N 1
ATOM 931 C CA . PHE A 1 126 ? 4.720 -3.346 3.750 1.00 91.69 126 PHE A CA 1
ATOM 932 C C . PHE A 1 126 ? 4.412 -1.941 4.278 1.00 91.69 126 PHE A C 1
ATOM 934 O O . PHE A 1 126 ? 3.269 -1.506 4.197 1.00 91.69 126 PHE A O 1
ATOM 941 N N . VAL A 1 127 ? 5.435 -1.194 4.692 1.00 92.50 127 VAL A N 1
ATOM 942 C CA . VAL A 1 127 ? 5.340 0.205 5.133 1.00 92.50 127 VAL A CA 1
ATOM 943 C C . VAL A 1 127 ? 4.682 1.090 4.069 1.00 92.50 127 VAL A C 1
ATOM 945 O O . VAL A 1 127 ? 3.718 1.793 4.366 1.00 92.50 127 VAL A O 1
ATOM 948 N N . ASP A 1 128 ? 5.117 0.984 2.811 1.00 93.12 128 ASP A N 1
ATOM 949 C CA . ASP A 1 128 ? 4.495 1.679 1.674 1.00 93.12 128 ASP A CA 1
ATOM 950 C C . ASP A 1 128 ? 3.026 1.270 1.459 1.00 93.12 128 ASP A C 1
ATOM 952 O O . ASP A 1 128 ? 2.184 2.091 1.090 1.00 93.12 128 ASP A O 1
ATOM 956 N N . THR A 1 129 ? 2.684 0.003 1.724 1.00 93.94 129 THR A N 1
ATOM 957 C CA . THR A 1 129 ? 1.283 -0.442 1.682 1.00 93.94 129 THR A CA 1
ATOM 958 C C . THR A 1 129 ? 0.460 0.258 2.749 1.00 93.94 129 THR A C 1
ATOM 960 O O . THR A 1 129 ? -0.597 0.798 2.433 1.00 93.94 129 THR A O 1
ATOM 963 N N . CYS A 1 130 ? 0.937 0.258 3.994 1.00 95.19 130 CYS A N 1
ATOM 964 C CA . CYS A 1 130 ? 0.239 0.901 5.098 1.00 95.19 130 CYS A CA 1
ATOM 965 C C . CYS A 1 130 ? 0.032 2.391 4.813 1.00 95.19 130 CYS A C 1
ATOM 967 O O . CYS A 1 130 ? -1.075 2.894 4.982 1.00 95.19 130 CYS A O 1
ATOM 969 N N . LEU A 1 131 ? 1.057 3.069 4.285 1.00 94.75 131 LEU A N 1
ATOM 970 C CA . LEU A 1 131 ? 0.952 4.464 3.866 1.00 94.75 131 LEU A CA 1
ATOM 971 C C . LEU A 1 131 ? -0.108 4.650 2.767 1.00 94.75 131 LEU A C 1
ATOM 973 O O . LEU A 1 131 ? -0.981 5.496 2.915 1.00 94.75 131 LEU A O 1
ATOM 977 N N . SER A 1 132 ? -0.090 3.828 1.713 1.00 94.25 132 SER A N 1
ATOM 978 C CA . SER A 1 132 ? -1.055 3.912 0.601 1.00 94.25 132 SER A CA 1
ATOM 979 C C . SER A 1 132 ? -2.505 3.703 1.058 1.00 94.25 132 SER A C 1
ATOM 981 O O . SER A 1 132 ? -3.400 4.451 0.664 1.00 94.25 132 SER A O 1
ATOM 983 N N . VAL A 1 133 ? -2.740 2.703 1.913 1.00 94.69 133 VAL A N 1
ATOM 984 C CA . VAL A 1 133 ? -4.066 2.401 2.477 1.00 94.69 133 VAL A CA 1
ATOM 985 C C . VAL A 1 133 ? -4.532 3.536 3.394 1.00 94.69 133 VAL A C 1
ATOM 987 O O . VAL A 1 133 ? -5.693 3.941 3.328 1.00 94.69 133 VAL A O 1
ATOM 990 N N . MET A 1 134 ? -3.633 4.081 4.220 1.00 94.62 134 MET A N 1
ATOM 991 C CA . MET A 1 134 ? -3.928 5.206 5.109 1.00 94.62 134 MET A CA 1
ATOM 992 C C . MET A 1 134 ? -4.274 6.473 4.315 1.00 94.62 134 MET A C 1
ATOM 994 O O . MET A 1 134 ? -5.286 7.105 4.607 1.00 94.62 134 MET A O 1
ATOM 998 N N . SER A 1 135 ? -3.506 6.793 3.268 1.00 93.81 135 SER A N 1
ATOM 999 C CA . SER A 1 135 ? -3.773 7.924 2.370 1.00 93.81 135 SER A CA 1
ATOM 1000 C C . SER A 1 135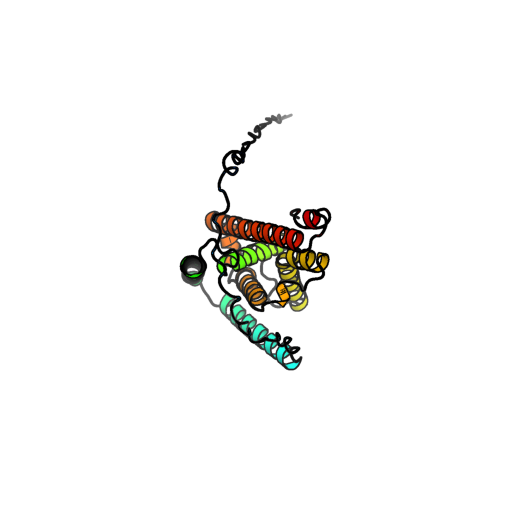 ? -5.109 7.788 1.643 1.00 93.81 135 SER A C 1
ATOM 1002 O O . SER A 1 135 ? -5.878 8.746 1.606 1.00 93.81 135 SER A O 1
ATOM 1004 N N . TYR A 1 136 ? -5.424 6.599 1.113 1.00 93.62 136 TYR A N 1
ATOM 1005 C CA . TYR A 1 136 ? -6.730 6.345 0.501 1.00 93.62 136 TYR A CA 1
ATOM 1006 C C . TYR A 1 136 ? -7.862 6.595 1.503 1.00 93.62 136 TYR A C 1
ATOM 1008 O O . TYR A 1 136 ? -8.826 7.300 1.211 1.00 93.62 136 TYR A O 1
ATOM 1016 N N . ARG A 1 137 ? -7.717 6.062 2.718 1.00 92.19 137 ARG A N 1
ATOM 1017 C CA . ARG A 1 137 ? -8.706 6.217 3.779 1.00 92.19 137 ARG A CA 1
ATOM 1018 C C . ARG A 1 137 ? -8.879 7.667 4.236 1.00 92.19 137 ARG A C 1
ATOM 1020 O O . ARG A 1 137 ? -10.002 8.085 4.506 1.00 92.19 137 ARG A O 1
ATOM 1027 N N . ASP A 1 138 ? -7.796 8.436 4.308 1.00 92.44 138 ASP A N 1
ATOM 1028 C CA . ASP A 1 138 ? -7.828 9.856 4.669 1.00 92.44 138 ASP A CA 1
ATOM 1029 C C . ASP A 1 138 ? -8.593 10.719 3.656 1.00 92.44 138 ASP A C 1
ATOM 1031 O O . ASP A 1 138 ? -9.180 11.729 4.059 1.00 92.44 138 ASP A O 1
ATOM 1035 N N . GLY A 1 139 ? -8.602 10.306 2.383 1.00 91.06 139 GLY A N 1
ATOM 1036 C CA . GLY A 1 139 ? -9.326 10.958 1.291 1.00 91.06 139 GLY A CA 1
ATOM 1037 C C . GLY A 1 139 ? -10.818 10.621 1.219 1.00 91.06 139 GLY A C 1
ATOM 1038 O O . GLY A 1 139 ? -11.547 11.258 0.462 1.00 91.06 139 GLY A O 1
ATOM 1039 N N . LEU A 1 140 ? -11.305 9.649 1.998 1.00 88.62 140 LEU A N 1
ATOM 1040 C CA . LEU A 1 140 ? -12.727 9.318 2.008 1.00 88.62 140 LEU A CA 1
ATOM 1041 C C . LEU A 1 140 ? -13.531 10.370 2.795 1.00 88.62 140 LEU A C 1
ATOM 1043 O O . LEU A 1 140 ? -13.096 10.812 3.865 1.00 88.62 140 LEU A O 1
ATOM 1047 N N . PRO A 1 141 ? -14.735 10.743 2.313 1.00 83.19 141 PRO A N 1
ATOM 1048 C CA . PRO A 1 141 ? -15.560 11.786 2.930 1.00 83.19 141 PRO A CA 1
ATOM 1049 C C . PRO A 1 141 ? -16.011 11.421 4.345 1.00 83.19 141 PRO A C 1
ATOM 1051 O O . PRO A 1 141 ? -16.316 12.291 5.156 1.00 83.19 141 PRO A O 1
ATOM 1054 N N . ASN A 1 142 ? -16.044 10.130 4.664 1.00 75.56 142 ASN A N 1
ATOM 1055 C CA . ASN A 1 142 ? -16.497 9.646 5.946 1.00 75.56 142 ASN A CA 1
ATOM 1056 C C . ASN A 1 142 ? -15.449 8.644 6.470 1.00 75.56 142 ASN A C 1
ATOM 1058 O O . ASN A 1 142 ? -15.101 7.661 5.815 1.00 75.56 142 ASN A O 1
ATOM 1062 N N . LYS A 1 143 ? -14.836 8.997 7.607 1.00 69.69 143 LYS A N 1
ATOM 1063 C CA . LYS A 1 143 ? -13.587 8.387 8.112 1.00 69.69 143 LYS A CA 1
ATOM 1064 C C . LYS A 1 143 ? -13.821 7.379 9.237 1.00 69.69 143 LYS A C 1
ATOM 1066 O O . LYS A 1 143 ? -12.909 6.638 9.609 1.00 69.69 143 LYS A O 1
ATOM 1071 N N . LYS A 1 144 ? -15.035 7.365 9.798 1.00 65.19 144 LYS A N 1
ATOM 1072 C CA . LYS A 1 144 ? -15.405 6.518 10.936 1.00 65.19 144 LYS A CA 1
ATOM 1073 C C . LYS A 1 144 ? -15.500 5.075 10.441 1.00 65.19 144 LYS A C 1
ATOM 1075 O O . LYS A 1 144 ? -16.395 4.776 9.664 1.00 65.19 144 LYS A O 1
ATOM 1080 N N . GLY A 1 145 ? -14.588 4.204 10.880 1.00 58.78 145 GLY A N 1
ATOM 1081 C CA . GLY A 1 145 ? -14.383 2.816 10.422 1.00 58.78 145 GLY A CA 1
ATOM 1082 C C . GLY A 1 145 ? -15.537 1.824 10.637 1.00 58.78 145 GLY A C 1
ATOM 1083 O O . GLY A 1 145 ? -15.295 0.638 10.805 1.00 58.78 145 GLY A O 1
ATOM 1084 N N . LYS A 1 146 ? -16.795 2.274 10.623 1.00 60.81 146 LYS A N 1
ATOM 1085 C CA . LYS A 1 146 ? -17.994 1.438 10.782 1.00 60.81 146 LYS A CA 1
ATOM 1086 C C . LYS A 1 146 ? -18.484 0.804 9.473 1.00 60.81 146 LYS A C 1
ATOM 1088 O O . LYS A 1 146 ? -19.546 0.197 9.454 1.00 60.81 146 LYS A O 1
ATOM 1093 N N . TYR A 1 147 ? -17.744 0.937 8.372 1.00 61.47 147 TYR A N 1
ATOM 1094 C CA . TYR A 1 147 ? -18.224 0.521 7.047 1.00 61.47 147 TYR A CA 1
ATOM 1095 C C . TYR A 1 147 ? -18.304 -0.990 6.821 1.00 61.47 147 TYR A C 1
ATOM 1097 O O . TYR A 1 147 ? -18.889 -1.417 5.829 1.00 61.47 147 TYR A O 1
ATOM 1105 N N . PHE A 1 148 ? -17.718 -1.794 7.709 1.00 62.78 148 PHE A N 1
ATOM 1106 C CA . PHE A 1 148 ? -17.728 -3.252 7.599 1.00 62.78 148 PHE A CA 1
ATOM 1107 C C . PHE A 1 148 ? -18.801 -3.927 8.465 1.00 62.78 148 PHE A C 1
ATOM 1109 O O . PHE A 1 148 ? -18.802 -5.145 8.563 1.00 62.78 148 PHE A O 1
ATOM 1116 N N . VAL A 1 149 ? -19.742 -3.185 9.059 1.00 58.41 149 VAL A N 1
ATOM 1117 C CA . VAL A 1 149 ? -20.771 -3.793 9.919 1.00 58.41 149 VAL A CA 1
ATOM 1118 C C . VAL A 1 149 ? -22.181 -3.515 9.382 1.00 58.41 149 VAL A C 1
ATOM 1120 O O . VAL A 1 149 ? -22.797 -2.511 9.726 1.00 58.41 149 VAL A O 1
ATOM 1123 N N . GLY A 1 150 ? -22.695 -4.430 8.548 1.00 56.88 150 GLY A N 1
ATOM 1124 C CA . GLY A 1 150 ? -24.116 -4.812 8.525 1.00 56.88 150 GLY A CA 1
ATOM 1125 C C . GLY A 1 150 ? -25.101 -3.992 7.683 1.00 56.88 150 GLY A C 1
ATOM 1126 O O . GLY A 1 150 ? -26.296 -4.078 7.948 1.00 56.88 150 GLY A O 1
ATOM 1127 N N . GLY A 1 151 ? -24.653 -3.204 6.699 1.00 69.50 151 GLY A N 1
ATOM 1128 C CA . GLY A 1 151 ? -25.542 -2.387 5.854 1.00 69.50 151 GLY A CA 1
ATOM 1129 C C . GLY A 1 151 ? -25.648 -2.842 4.392 1.00 69.50 151 GLY A C 1
ATOM 1130 O O . GLY A 1 151 ? -24.677 -3.349 3.817 1.00 69.50 151 GLY A O 1
ATOM 1131 N N . ASP A 1 152 ? -26.797 -2.575 3.762 1.00 62.75 152 ASP A N 1
ATOM 1132 C CA . ASP A 1 152 ? -26.990 -2.696 2.312 1.00 62.75 152 ASP A CA 1
ATOM 1133 C C . ASP A 1 152 ? -25.953 -1.823 1.581 1.00 62.75 152 ASP A C 1
ATOM 1135 O O . ASP A 1 152 ? -25.928 -0.600 1.710 1.00 62.75 152 ASP A O 1
ATOM 1139 N N . GLY A 1 153 ? -25.026 -2.458 0.855 1.00 78.25 153 GLY A N 1
ATOM 1140 C CA . GLY A 1 153 ? -23.909 -1.783 0.175 1.00 78.25 153 GLY A CA 1
ATOM 1141 C C . GLY A 1 153 ? -22.516 -2.056 0.755 1.00 78.25 153 GLY A C 1
ATOM 1142 O O . GLY A 1 153 ? -21.523 -1.595 0.187 1.00 78.25 153 GLY A O 1
ATOM 1143 N N . GLN A 1 154 ? -22.399 -2.860 1.816 1.00 80.50 154 GLN A N 1
ATOM 1144 C CA . GLN A 1 154 ? -21.107 -3.231 2.406 1.00 80.50 154 GLN A CA 1
ATOM 1145 C C . GLN A 1 154 ? -20.161 -3.913 1.406 1.00 80.50 154 GLN A C 1
ATOM 1147 O O . GLN A 1 154 ? -18.979 -3.580 1.353 1.00 80.50 154 GLN A O 1
ATOM 1152 N N . ALA A 1 155 ? -20.664 -4.835 0.577 1.00 83.62 155 ALA A N 1
ATOM 1153 C CA . ALA A 1 155 ? -19.840 -5.516 -0.425 1.00 83.62 155 ALA A CA 1
ATOM 1154 C C . ALA A 1 155 ? -19.279 -4.532 -1.465 1.00 83.62 155 ALA A C 1
ATOM 1156 O O . ALA A 1 155 ? -18.092 -4.573 -1.786 1.00 83.62 155 ALA A O 1
ATOM 1157 N N . ALA A 1 156 ? -20.110 -3.597 -1.936 1.00 86.56 156 ALA A N 1
ATOM 1158 C CA . ALA A 1 156 ? -19.690 -2.557 -2.869 1.00 86.56 156 ALA A CA 1
ATOM 1159 C C . ALA A 1 156 ? -18.664 -1.609 -2.229 1.00 86.56 156 ALA A C 1
ATOM 1161 O O . ALA A 1 156 ? -17.675 -1.248 -2.867 1.00 86.56 156 ALA A O 1
ATOM 1162 N N . PHE A 1 157 ? -18.856 -1.235 -0.961 1.00 85.88 157 PHE A N 1
ATOM 1163 C CA . PHE A 1 157 ? -17.883 -0.434 -0.223 1.00 85.88 157 PHE A CA 1
ATOM 1164 C C . PHE A 1 157 ? -16.558 -1.179 -0.030 1.00 85.88 157 PHE A C 1
ATOM 1166 O O . PHE A 1 157 ? -15.502 -0.635 -0.346 1.00 85.88 157 PHE A O 1
ATOM 1173 N N . GLY A 1 158 ? -16.599 -2.435 0.420 1.00 86.88 158 GLY A N 1
ATOM 1174 C CA . GLY A 1 158 ? -15.415 -3.276 0.584 1.00 86.88 158 GLY A CA 1
ATOM 1175 C C . GLY A 1 158 ? -14.648 -3.430 -0.728 1.00 86.88 158 GLY A C 1
ATOM 1176 O O . GLY A 1 158 ? -13.436 -3.223 -0.763 1.00 86.88 158 GLY A O 1
ATOM 1177 N N . PHE A 1 159 ? -15.355 -3.678 -1.833 1.00 89.25 159 PHE A N 1
ATOM 1178 C CA . PHE A 1 159 ? -14.756 -3.732 -3.165 1.00 89.25 159 PHE A CA 1
ATOM 1179 C C . PHE A 1 159 ? -14.094 -2.406 -3.564 1.00 89.25 159 PHE A C 1
ATOM 1181 O O . PHE A 1 159 ? -12.971 -2.412 -4.071 1.00 89.25 159 PHE A O 1
ATOM 1188 N N . ARG A 1 160 ? -14.738 -1.262 -3.288 1.00 90.31 160 ARG A N 1
ATOM 1189 C CA . ARG A 1 160 ? -14.149 0.070 -3.515 1.00 90.31 160 ARG A CA 1
ATOM 1190 C C . ARG A 1 160 ? -12.906 0.293 -2.662 1.00 90.31 160 ARG A C 1
ATOM 1192 O O . ARG A 1 160 ? -11.928 0.825 -3.169 1.00 90.31 160 ARG A O 1
ATOM 1199 N N . VAL A 1 161 ? -12.909 -0.123 -1.397 1.00 90.44 161 VAL A N 1
ATOM 1200 C CA . VAL A 1 161 ? -11.747 -0.002 -0.505 1.00 90.44 161 VAL A CA 1
ATOM 1201 C C . VAL A 1 161 ? -10.570 -0.827 -1.003 1.00 90.44 161 VAL A C 1
ATOM 1203 O O . VAL A 1 161 ? -9.456 -0.306 -1.093 1.00 90.44 161 VAL A O 1
ATOM 1206 N N . VAL A 1 162 ? -10.815 -2.091 -1.353 1.00 91.19 162 VAL A N 1
ATOM 1207 C CA . VAL A 1 162 ? -9.789 -2.997 -1.876 1.00 91.19 162 VAL A CA 1
ATOM 1208 C C . VAL A 1 162 ? -9.228 -2.444 -3.184 1.00 91.19 162 VAL A C 1
ATOM 1210 O O . VAL A 1 162 ? -8.020 -2.251 -3.298 1.00 91.19 162 VAL A O 1
ATOM 1213 N N . THR A 1 163 ? -10.101 -2.123 -4.140 1.00 92.81 163 THR A N 1
ATOM 1214 C CA . THR A 1 163 ? -9.709 -1.623 -5.465 1.00 92.81 163 THR A CA 1
ATOM 1215 C C . THR A 1 163 ? -9.012 -0.269 -5.373 1.00 92.81 163 THR A C 1
ATOM 1217 O O . THR A 1 163 ? -7.956 -0.083 -5.966 1.00 92.81 163 THR A O 1
ATOM 1220 N N . GLY A 1 164 ? -9.540 0.664 -4.580 1.00 93.12 164 GLY A N 1
ATOM 1221 C CA . GLY A 1 164 ? -8.955 1.989 -4.383 1.00 93.12 164 GLY A CA 1
ATOM 1222 C C . GLY A 1 164 ? -7.575 1.929 -3.733 1.00 93.12 164 GLY A C 1
ATOM 1223 O O . GLY A 1 164 ? -6.627 2.529 -4.237 1.00 93.12 164 GLY A O 1
ATOM 1224 N N . SER A 1 165 ? -7.417 1.124 -2.680 1.00 91.81 165 SER A N 1
ATOM 1225 C CA . SER A 1 165 ? -6.115 0.923 -2.027 1.00 91.81 165 SER A CA 1
ATOM 1226 C C . SER A 1 165 ? -5.107 0.229 -2.949 1.00 91.81 165 SER A C 1
ATOM 1228 O O . SER A 1 165 ? -3.927 0.585 -2.971 1.00 91.81 165 SER A O 1
ATOM 1230 N N . PHE A 1 166 ? -5.568 -0.744 -3.740 1.00 92.50 166 PHE A N 1
ATOM 1231 C CA . PHE A 1 166 ? -4.755 -1.418 -4.748 1.00 92.50 166 PHE A CA 1
ATOM 1232 C C . PHE A 1 166 ? -4.275 -0.439 -5.826 1.00 92.50 166 PHE A C 1
ATOM 1234 O O . PHE A 1 166 ? -3.078 -0.397 -6.123 1.00 92.50 166 PHE A O 1
ATOM 1241 N N . CYS A 1 167 ? -5.176 0.390 -6.361 1.00 93.62 167 CYS A N 1
ATOM 1242 C CA . CYS A 1 167 ? -4.838 1.426 -7.329 1.00 93.62 167 CYS A CA 1
ATOM 1243 C C . CYS A 1 167 ? -3.832 2.418 -6.742 1.00 93.62 167 CYS A C 1
ATOM 1245 O O . CYS A 1 167 ? -2.805 2.650 -7.366 1.00 93.62 167 CYS A O 1
ATOM 1247 N N . MET A 1 168 ? -4.041 2.923 -5.523 1.00 91.88 168 MET A N 1
ATOM 1248 C CA . MET A 1 168 ? -3.093 3.848 -4.884 1.00 91.88 168 MET A CA 1
ATOM 1249 C C . MET A 1 168 ? -1.684 3.253 -4.762 1.00 91.88 168 MET A C 1
ATOM 1251 O O . MET A 1 168 ? -0.696 3.930 -5.045 1.00 91.88 168 MET A O 1
ATOM 1255 N N . LYS A 1 169 ? -1.572 1.967 -4.409 1.00 90.19 169 LYS A N 1
ATOM 1256 C CA . LYS A 1 169 ? -0.268 1.307 -4.277 1.00 90.19 169 LYS A CA 1
ATOM 1257 C C . LYS A 1 169 ? 0.423 1.058 -5.623 1.00 90.19 169 LYS A C 1
ATOM 1259 O O . LYS A 1 169 ? 1.643 1.229 -5.759 1.00 90.19 169 LYS A O 1
ATOM 1264 N N . PHE A 1 170 ? -0.328 0.572 -6.612 1.00 91.31 170 PHE A N 1
ATOM 1265 C CA . PHE A 1 170 ? 0.246 0.053 -7.855 1.00 91.31 170 PHE A CA 1
ATOM 1266 C C . PHE A 1 170 ? 0.133 0.989 -9.055 1.00 91.31 170 PHE A C 1
ATOM 1268 O O . PHE A 1 170 ? 0.807 0.708 -10.042 1.00 91.31 170 PHE A O 1
ATOM 1275 N N . ALA A 1 171 ? -0.610 2.099 -8.982 1.00 91.44 171 ALA A N 1
ATOM 1276 C CA . ALA A 1 171 ? -0.833 3.018 -10.104 1.00 91.44 171 ALA A CA 1
ATOM 1277 C C . ALA A 1 171 ? 0.469 3.411 -10.808 1.00 91.44 171 ALA A C 1
ATOM 1279 O O . ALA A 1 171 ? 0.597 3.200 -12.010 1.00 91.44 171 ALA A O 1
ATOM 1280 N N . SER A 1 172 ? 1.478 3.867 -10.058 1.00 87.81 172 SER A N 1
ATOM 1281 C CA . SER A 1 172 ? 2.786 4.235 -10.625 1.00 87.81 172 SER A CA 1
ATOM 1282 C C . SER A 1 172 ? 3.485 3.067 -11.322 1.00 87.81 172 SER A C 1
ATOM 1284 O O . SER A 1 172 ? 4.009 3.213 -12.421 1.00 87.81 172 SER A O 1
ATOM 1286 N N . GLY A 1 173 ? 3.467 1.877 -10.716 1.00 86.88 173 GLY A N 1
ATOM 1287 C CA . GLY A 1 173 ? 4.103 0.693 -11.296 1.00 86.88 173 GLY A CA 1
ATOM 1288 C C . GLY A 1 173 ? 3.381 0.188 -12.545 1.00 86.88 173 GLY A C 1
ATOM 1289 O O . GLY A 1 173 ? 4.034 -0.250 -13.490 1.00 86.88 173 GLY A O 1
ATOM 1290 N N . ILE A 1 174 ? 2.048 0.260 -12.556 1.00 90.25 174 ILE A N 1
ATOM 1291 C CA . ILE A 1 174 ? 1.211 -0.096 -13.704 1.00 90.25 174 ILE A CA 1
ATOM 1292 C C . ILE A 1 174 ? 1.441 0.902 -14.839 1.00 90.25 174 ILE A C 1
ATOM 1294 O O . ILE A 1 174 ? 1.713 0.465 -15.951 1.00 90.25 174 ILE A O 1
ATOM 1298 N N . ALA A 1 175 ? 1.419 2.208 -14.555 1.00 88.06 175 ALA A N 1
ATOM 1299 C CA . ALA A 1 175 ? 1.647 3.260 -15.543 1.00 88.06 175 ALA A CA 1
ATOM 1300 C C . ALA A 1 175 ? 3.024 3.128 -16.209 1.00 88.06 175 ALA A C 1
ATOM 1302 O O . ALA A 1 175 ? 3.107 3.064 -17.431 1.00 88.06 175 ALA A O 1
ATOM 1303 N N . VAL A 1 176 ? 4.096 2.987 -15.420 1.00 83.56 176 VAL A N 1
ATOM 1304 C CA . VAL A 1 176 ? 5.458 2.788 -15.949 1.00 83.56 176 VAL A CA 1
ATOM 1305 C C . VAL A 1 176 ? 5.549 1.509 -16.784 1.00 83.56 176 VAL A C 1
ATOM 1307 O O . VAL A 1 176 ? 6.128 1.513 -17.865 1.00 83.56 176 VAL A O 1
ATOM 1310 N N . SER A 1 177 ? 4.949 0.408 -16.324 1.00 85.25 177 SER A N 1
ATOM 1311 C CA . SER A 1 177 ? 4.989 -0.857 -17.071 1.00 85.25 177 SER A CA 1
ATOM 1312 C C . SER A 1 177 ? 4.213 -0.767 -18.388 1.00 85.25 177 SER A C 1
ATOM 1314 O O . SER A 1 177 ? 4.693 -1.264 -19.403 1.00 85.25 177 SER A O 1
ATOM 1316 N N . ALA A 1 178 ? 3.061 -0.091 -18.389 1.00 87.00 178 ALA A N 1
ATOM 1317 C CA . ALA A 1 178 ? 2.260 0.151 -19.583 1.00 87.00 178 ALA A CA 1
ATOM 1318 C C . ALA A 1 178 ? 3.007 1.022 -20.604 1.00 87.00 178 ALA A C 1
ATOM 1320 O O . ALA A 1 178 ? 3.056 0.661 -21.775 1.00 87.00 178 ALA A O 1
ATOM 1321 N N . LEU A 1 179 ? 3.655 2.106 -20.157 1.00 82.62 179 LEU A N 1
ATOM 1322 C CA . LEU A 1 179 ? 4.455 2.988 -21.018 1.00 82.62 179 LEU A CA 1
ATOM 1323 C C . LEU A 1 179 ? 5.618 2.258 -21.703 1.00 82.62 179 LEU A C 1
ATOM 1325 O O . LEU A 1 179 ? 5.960 2.572 -22.836 1.00 82.62 179 LEU A O 1
ATOM 1329 N N . ILE A 1 180 ? 6.214 1.277 -21.024 1.00 82.12 180 ILE A N 1
ATOM 1330 C CA . ILE A 1 180 ? 7.369 0.516 -21.527 1.00 82.12 180 ILE A CA 1
ATOM 1331 C C . ILE A 1 180 ? 6.917 -0.758 -22.276 1.00 82.12 180 ILE A C 1
ATOM 1333 O O . ILE A 1 180 ? 7.738 -1.511 -22.792 1.00 82.12 180 ILE A O 1
ATOM 1337 N N . GLY A 1 181 ? 5.611 -1.044 -22.333 1.00 83.69 181 GLY A N 1
ATOM 1338 C CA . GLY A 1 181 ? 5.091 -2.276 -22.935 1.00 83.69 181 GLY A CA 1
ATOM 1339 C C . GLY A 1 181 ? 5.523 -3.551 -22.195 1.00 83.69 181 GLY A C 1
ATOM 1340 O O . GLY A 1 181 ? 5.603 -4.622 -22.793 1.00 83.69 181 GLY A O 1
ATOM 1341 N N . LYS A 1 182 ? 5.828 -3.460 -20.893 1.00 86.31 182 LYS A N 1
ATOM 1342 C CA . LYS A 1 182 ? 6.194 -4.608 -20.047 1.00 86.31 182 LYS A CA 1
ATOM 1343 C C . LYS A 1 182 ? 5.040 -5.019 -19.138 1.00 86.31 182 LYS A C 1
ATOM 1345 O O . LYS A 1 182 ? 4.184 -4.222 -18.764 1.00 86.31 182 LYS A O 1
ATOM 1350 N N . THR A 1 183 ? 5.036 -6.284 -18.721 1.00 88.00 183 THR A N 1
ATOM 1351 C CA . THR A 1 183 ? 4.039 -6.796 -17.772 1.00 88.00 183 THR A CA 1
ATOM 1352 C C . THR A 1 183 ? 4.135 -6.059 -16.427 1.00 88.00 183 THR A C 1
ATOM 1354 O O . THR A 1 183 ? 5.230 -6.017 -15.844 1.00 88.00 183 THR A O 1
ATOM 1357 N N . PRO A 1 184 ? 3.016 -5.530 -15.892 1.00 85.81 184 PRO A N 1
ATOM 1358 C CA . PRO A 1 184 ? 2.996 -4.836 -14.611 1.00 85.81 184 PRO A CA 1
ATOM 1359 C C . PRO A 1 184 ? 3.586 -5.657 -13.467 1.00 85.81 184 PRO A C 1
ATOM 1361 O O . PRO A 1 184 ? 3.319 -6.851 -13.330 1.00 85.81 184 PRO A O 1
ATOM 1364 N N . VAL A 1 185 ? 4.351 -4.992 -12.594 1.00 80.75 185 VAL A N 1
ATOM 1365 C CA . VAL A 1 185 ? 5.024 -5.620 -11.437 1.00 80.75 185 VAL A CA 1
ATOM 1366 C C . VAL A 1 185 ? 4.054 -6.393 -10.541 1.00 80.75 185 VAL A C 1
ATOM 1368 O O . VAL A 1 185 ? 4.431 -7.414 -9.968 1.00 80.75 185 VAL A O 1
ATOM 1371 N N . VAL A 1 186 ? 2.796 -5.955 -10.453 1.00 86.19 186 VAL A N 1
ATOM 1372 C CA . VAL A 1 186 ? 1.777 -6.620 -9.635 1.00 86.19 186 VAL A CA 1
ATOM 1373 C C . VAL A 1 186 ? 1.483 -8.056 -10.079 1.00 86.19 186 VAL A C 1
ATOM 1375 O O . VAL A 1 186 ? 1.197 -8.902 -9.239 1.00 86.19 186 VAL A O 1
ATOM 1378 N N . PHE A 1 187 ? 1.655 -8.371 -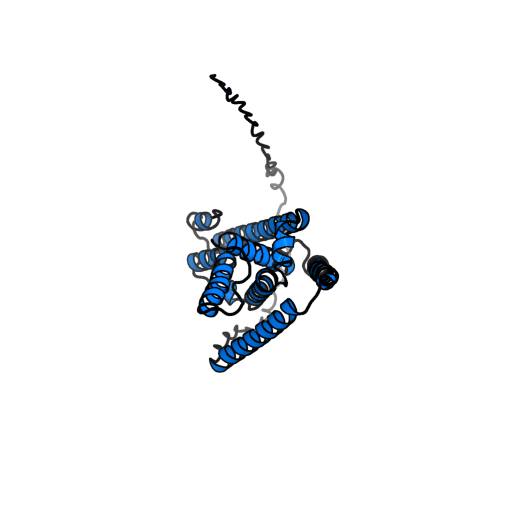11.365 1.00 88.12 187 PHE A N 1
ATOM 1379 C CA . PHE A 1 187 ? 1.458 -9.724 -11.890 1.00 88.12 187 PHE A CA 1
ATOM 1380 C C . PHE A 1 187 ? 2.706 -10.605 -11.781 1.00 88.12 187 PHE A C 1
ATOM 1382 O O . PHE A 1 187 ? 2.623 -11.813 -11.979 1.00 88.12 187 PHE A O 1
ATOM 1389 N N . LYS A 1 188 ? 3.870 -10.035 -11.440 1.00 85.25 188 LYS A N 1
ATOM 1390 C CA . LYS A 1 188 ? 5.126 -10.796 -11.345 1.00 85.25 188 LYS A CA 1
ATOM 1391 C C . LYS A 1 188 ? 5.230 -11.625 -10.063 1.00 85.25 188 LYS A C 1
ATOM 1393 O O . LYS A 1 188 ? 5.992 -12.585 -10.027 1.00 85.25 188 LYS A O 1
ATOM 1398 N N . SER A 1 189 ? 4.529 -11.251 -8.986 1.00 85.81 189 SER A N 1
ATOM 1399 C CA . SER A 1 189 ? 4.619 -11.966 -7.706 1.00 85.81 189 SER A CA 1
ATOM 1400 C C . SER A 1 189 ? 3.409 -11.738 -6.797 1.00 85.81 189 SER A C 1
ATOM 1402 O O . SER A 1 189 ? 3.095 -10.600 -6.445 1.00 85.81 189 SER A O 1
ATOM 1404 N N . ILE A 1 190 ? 2.823 -12.835 -6.295 1.00 90.31 190 ILE A N 1
ATOM 1405 C CA . ILE A 1 190 ? 1.716 -12.837 -5.316 1.00 90.31 190 ILE A CA 1
ATOM 1406 C C . ILE A 1 190 ? 2.056 -12.108 -4.008 1.00 90.31 190 ILE A C 1
ATOM 1408 O O . ILE A 1 190 ? 1.175 -11.602 -3.315 1.00 90.31 190 ILE A O 1
ATOM 1412 N N . ARG A 1 191 ? 3.351 -11.992 -3.689 1.00 87.31 191 ARG A N 1
ATOM 1413 C CA . ARG A 1 191 ? 3.859 -11.268 -2.517 1.00 87.31 191 ARG A CA 1
ATOM 1414 C C . ARG A 1 191 ? 3.284 -9.854 -2.417 1.00 87.31 191 ARG A C 1
ATOM 1416 O O . ARG A 1 191 ? 2.996 -9.386 -1.321 1.00 87.31 191 ARG A O 1
ATOM 1423 N N . HIS A 1 192 ? 3.134 -9.170 -3.547 1.00 87.44 192 HIS A N 1
ATOM 1424 C CA . HIS A 1 192 ? 2.628 -7.802 -3.578 1.00 87.44 192 HIS A CA 1
ATOM 1425 C C . HIS A 1 192 ? 1.154 -7.730 -3.161 1.00 87.44 192 HIS A C 1
ATOM 1427 O O . HIS A 1 192 ? 0.789 -6.863 -2.367 1.00 87.44 192 HIS A O 1
ATOM 1433 N N . SER A 1 193 ? 0.343 -8.686 -3.612 1.00 89.44 193 SER A N 1
ATOM 1434 C CA . SER A 1 193 ? -1.059 -8.827 -3.216 1.00 89.44 193 SER A CA 1
ATOM 1435 C C . SER A 1 193 ? -1.202 -9.194 -1.740 1.00 89.44 193 SER A C 1
ATOM 1437 O O . SER A 1 193 ? -2.045 -8.624 -1.054 1.00 89.44 193 SER A O 1
ATOM 1439 N N . LEU A 1 194 ? -0.339 -10.079 -1.222 1.00 90.44 194 LEU A N 1
ATOM 1440 C CA . LEU A 1 194 ? -0.339 -10.444 0.199 1.00 90.44 194 LEU A CA 1
ATOM 1441 C C . LEU A 1 194 ? -0.059 -9.242 1.103 1.00 90.44 194 LEU A C 1
ATOM 1443 O O . LEU A 1 194 ? -0.719 -9.091 2.125 1.00 90.44 194 LEU A O 1
ATOM 1447 N N . PHE A 1 195 ? 0.871 -8.359 0.726 1.00 90.56 195 PHE A N 1
ATOM 1448 C CA . PHE A 1 195 ? 1.106 -7.150 1.514 1.00 90.56 195 PHE A CA 1
ATOM 1449 C C . PHE A 1 195 ? -0.071 -6.184 1.466 1.00 90.56 195 PHE A C 1
ATOM 1451 O O . PHE A 1 195 ? -0.412 -5.649 2.515 1.00 90.56 195 PHE A O 1
ATOM 1458 N N . VAL A 1 196 ? -0.726 -6.006 0.310 1.00 91.69 196 VAL A N 1
ATOM 1459 C CA . VAL A 1 196 ? -1.971 -5.216 0.217 1.00 91.69 196 VAL A CA 1
ATOM 1460 C C . VAL A 1 196 ? -3.054 -5.782 1.116 1.00 91.69 196 VAL A C 1
ATOM 1462 O O . VAL A 1 196 ? -3.628 -5.038 1.903 1.00 91.69 196 VAL A O 1
ATOM 1465 N N . ALA A 1 197 ? -3.286 -7.091 1.047 1.00 90.62 197 ALA A N 1
ATOM 1466 C CA . ALA A 1 197 ? -4.230 -7.775 1.916 1.00 90.62 197 ALA A CA 1
ATOM 1467 C C . ALA A 1 197 ? -3.887 -7.548 3.396 1.00 90.62 197 ALA A C 1
ATOM 1469 O O . ALA A 1 197 ? -4.752 -7.143 4.163 1.00 90.62 197 ALA A O 1
ATOM 1470 N N . LEU A 1 198 ? -2.621 -7.720 3.784 1.00 90.50 198 LEU A N 1
ATOM 1471 C CA . LEU A 1 198 ? -2.174 -7.516 5.162 1.00 90.50 198 LEU A CA 1
ATOM 1472 C C . LEU A 1 198 ? -2.358 -6.065 5.627 1.00 90.50 198 LEU A C 1
ATOM 1474 O O . LEU A 1 198 ? -2.834 -5.835 6.733 1.00 90.50 198 LEU A O 1
ATOM 1478 N N . GLY A 1 199 ? -2.019 -5.087 4.784 1.00 92.06 199 GLY A N 1
ATOM 1479 C CA . GLY A 1 199 ? -2.221 -3.669 5.078 1.00 92.06 199 GLY A CA 1
ATOM 1480 C C . GLY A 1 199 ? -3.701 -3.308 5.208 1.00 92.06 199 GLY A C 1
ATOM 1481 O O . GLY A 1 199 ? -4.064 -2.545 6.098 1.00 92.06 199 GLY A O 1
ATOM 1482 N N . LEU A 1 200 ? -4.563 -3.894 4.371 1.00 91.62 200 LEU A N 1
ATOM 1483 C CA . LEU A 1 200 ? -6.012 -3.729 4.456 1.00 91.62 200 LEU A CA 1
ATOM 1484 C C . LEU A 1 200 ? -6.572 -4.325 5.746 1.00 91.62 200 LEU A C 1
ATOM 1486 O O . LEU A 1 200 ? -7.259 -3.615 6.470 1.00 91.62 200 LEU A O 1
ATOM 1490 N N . VAL A 1 201 ? -6.244 -5.580 6.070 1.00 89.12 201 VAL A N 1
ATOM 1491 C CA . VAL A 1 201 ? -6.661 -6.211 7.335 1.00 89.12 201 VAL A CA 1
ATOM 1492 C C . VAL A 1 201 ? -6.207 -5.360 8.514 1.00 89.12 201 VAL A C 1
ATOM 1494 O O . VAL A 1 201 ? -7.009 -5.028 9.379 1.00 89.12 201 VAL A O 1
ATOM 1497 N N . LEU A 1 202 ? -4.942 -4.941 8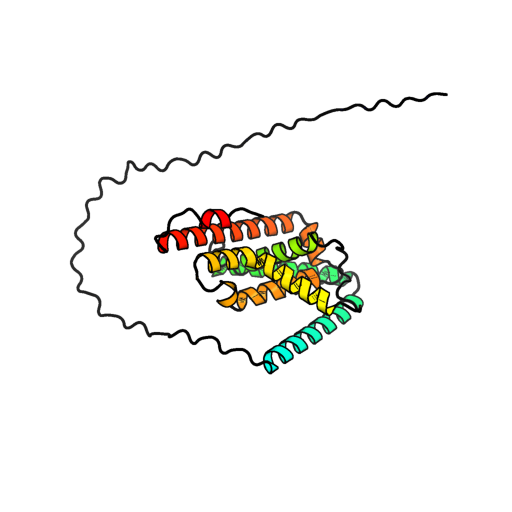.518 1.00 89.31 202 LEU A N 1
ATOM 1498 C CA . LEU A 1 202 ? -4.399 -4.163 9.618 1.00 89.31 202 LEU A CA 1
ATOM 1499 C C . LEU A 1 202 ? -5.105 -2.813 9.784 1.00 89.31 202 LEU A C 1
ATOM 1501 O O . LEU A 1 202 ? -5.487 -2.455 10.889 1.00 89.31 202 LEU A O 1
ATOM 1505 N N . LEU A 1 203 ? -5.270 -2.041 8.712 1.00 90.75 203 LEU A N 1
ATOM 1506 C CA . LEU A 1 203 ? -5.769 -0.668 8.821 1.00 90.75 203 LEU A CA 1
ATOM 1507 C C . LEU A 1 203 ? -7.290 -0.566 8.830 1.00 90.75 203 LEU A C 1
ATOM 1509 O O . LEU A 1 203 ? -7.808 0.395 9.386 1.00 90.75 203 LEU A O 1
ATOM 1513 N N . TRP A 1 204 ? -8.003 -1.508 8.216 1.00 88.69 204 TRP A N 1
ATOM 1514 C CA . TRP A 1 204 ? -9.464 -1.470 8.121 1.00 88.69 204 TRP A CA 1
ATOM 1515 C C . TRP A 1 204 ? -10.166 -2.410 9.089 1.00 88.69 204 TRP A C 1
ATOM 1517 O O . TRP A 1 204 ? -11.277 -2.096 9.502 1.00 88.69 204 TRP A O 1
ATOM 1527 N N . LEU A 1 205 ? -9.537 -3.530 9.454 1.00 85.25 205 LEU A N 1
ATOM 1528 C CA . LEU A 1 205 ? -10.122 -4.524 10.357 1.00 85.25 205 LEU A CA 1
ATOM 1529 C C . LEU A 1 205 ? -9.490 -4.495 11.757 1.00 85.25 205 LEU A C 1
ATOM 1531 O O . LEU A 1 205 ? -9.805 -5.353 12.579 1.00 85.25 205 LEU A O 1
ATOM 1535 N N . SER A 1 206 ? -8.610 -3.525 12.061 1.00 82.62 206 SER A N 1
ATOM 1536 C CA . SER A 1 206 ? -8.118 -3.377 13.438 1.00 82.62 206 SER A CA 1
ATOM 1537 C C . SER A 1 206 ? -9.264 -3.037 14.401 1.00 82.62 206 SER A C 1
ATOM 1539 O O . SER A 1 206 ? -10.019 -2.093 14.136 1.00 82.62 206 SER A O 1
ATOM 1541 N N . PRO A 1 207 ? -9.380 -3.753 15.537 1.00 79.00 207 PRO A N 1
ATOM 1542 C CA . PRO A 1 207 ? -10.371 -3.452 16.561 1.00 79.00 207 PRO A CA 1
ATOM 1543 C C . PRO A 1 207 ? -10.287 -1.996 17.011 1.00 79.00 207 PRO A C 1
ATOM 1545 O O . PRO A 1 207 ? -9.195 -1.472 17.241 1.00 79.00 207 PRO A O 1
ATOM 1548 N N . GLY A 1 208 ? -11.442 -1.333 17.100 1.00 79.31 208 GLY A N 1
ATOM 1549 C CA . GLY A 1 208 ? -11.521 0.062 17.541 1.00 79.31 208 GLY A CA 1
ATOM 1550 C C . GLY A 1 208 ? -10.733 1.043 16.671 1.00 79.31 208 GLY A C 1
ATOM 1551 O O . GLY A 1 208 ? -10.434 2.144 17.124 1.00 79.31 208 GLY A O 1
ATOM 1552 N N . ASP A 1 209 ? -10.379 0.655 15.442 1.00 85.19 209 ASP A N 1
ATOM 1553 C CA . ASP A 1 209 ? -9.579 1.470 14.534 1.00 85.19 209 ASP A CA 1
ATOM 1554 C C . ASP A 1 209 ? -8.181 1.829 15.074 1.00 85.19 209 ASP A C 1
ATOM 1556 O O . ASP A 1 209 ? -7.596 2.876 14.758 1.00 85.19 209 ASP A O 1
ATOM 1560 N N . TYR A 1 210 ? -7.657 0.966 15.945 1.00 83.31 210 TYR A N 1
ATOM 1561 C CA . TYR A 1 210 ? -6.468 1.257 16.729 1.00 83.31 210 TYR A CA 1
ATOM 1562 C C . TYR A 1 210 ? -5.225 1.413 15.854 1.00 83.31 210 TYR A C 1
ATOM 1564 O O . TYR A 1 210 ? -4.498 2.391 16.004 1.00 83.31 210 TYR A O 1
ATOM 1572 N N . ALA A 1 211 ? -4.986 0.505 14.900 1.00 87.19 211 ALA A N 1
ATOM 1573 C CA . ALA A 1 211 ? -3.766 0.533 14.091 1.00 87.19 211 ALA A CA 1
ATOM 1574 C C . ALA A 1 211 ? -3.685 1.800 13.227 1.00 87.19 211 ALA A C 1
ATOM 1576 O O . ALA A 1 211 ? -2.650 2.465 13.188 1.00 87.19 211 ALA A O 1
ATOM 1577 N N . TYR A 1 212 ? -4.794 2.177 12.587 1.00 91.62 212 TYR A N 1
ATOM 1578 C CA . TYR A 1 212 ? -4.890 3.419 11.820 1.00 91.62 212 TYR A CA 1
ATOM 1579 C C . TYR A 1 212 ? -4.720 4.648 12.719 1.00 91.62 212 TYR A C 1
ATOM 1581 O O . TYR A 1 212 ? -3.919 5.534 12.415 1.00 91.62 212 TYR A O 1
ATOM 1589 N N . THR A 1 213 ? -5.406 4.681 13.865 1.00 89.00 213 THR A N 1
ATOM 1590 C CA . THR A 1 213 ? -5.294 5.786 14.826 1.00 89.00 213 THR A CA 1
ATOM 1591 C C . THR A 1 213 ? -3.867 5.934 15.354 1.00 89.00 213 THR A C 1
ATOM 1593 O O . THR A 1 213 ? -3.351 7.050 15.424 1.00 89.00 213 THR A O 1
ATOM 1596 N N . MET A 1 214 ? -3.204 4.824 15.676 1.00 86.25 214 MET A N 1
ATOM 1597 C CA . MET A 1 214 ? -1.829 4.784 16.163 1.00 86.25 214 MET A CA 1
ATOM 1598 C C . MET A 1 214 ? -0.852 5.281 15.093 1.00 86.25 214 MET A C 1
ATOM 1600 O O . MET A 1 214 ? -0.046 6.165 15.377 1.00 86.25 214 MET A O 1
ATOM 1604 N N . MET A 1 215 ? -0.959 4.790 13.853 1.00 90.12 215 MET A N 1
ATOM 1605 C CA . MET A 1 215 ? -0.129 5.246 12.728 1.00 90.12 215 MET A CA 1
ATOM 1606 C C . MET A 1 215 ? -0.307 6.739 12.428 1.00 90.12 215 MET A C 1
ATOM 1608 O O . MET A 1 215 ? 0.650 7.411 12.044 1.00 90.12 215 MET A O 1
ATOM 1612 N N . LYS A 1 216 ? -1.515 7.273 12.633 1.00 91.00 216 LYS A N 1
ATOM 1613 C CA . LYS A 1 216 ? -1.838 8.680 12.387 1.00 91.00 216 LYS A CA 1
ATOM 1614 C C . LYS A 1 216 ? -1.389 9.616 13.511 1.00 91.00 216 LYS A C 1
ATOM 1616 O O . LYS A 1 216 ? -0.908 10.713 13.226 1.00 91.00 216 LYS A O 1
ATOM 1621 N N . LYS A 1 217 ? -1.568 9.210 14.773 1.00 86.44 217 LYS A N 1
ATOM 1622 C CA . LYS A 1 217 ? -1.271 10.035 15.957 1.00 86.44 217 LYS A CA 1
ATOM 1623 C C . LYS A 1 217 ? 0.181 9.921 16.427 1.00 86.44 217 LYS A C 1
ATOM 1625 O O . LYS A 1 217 ? 0.709 10.884 16.970 1.00 86.44 217 LYS A O 1
ATOM 1630 N N . SER A 1 218 ? 0.840 8.778 16.227 1.00 83.31 218 SER A N 1
ATOM 1631 C CA . SER A 1 218 ? 2.235 8.589 16.640 1.00 83.31 218 SER A CA 1
ATOM 1632 C C . SER A 1 218 ? 3.197 9.239 15.647 1.00 83.31 218 SER A C 1
ATOM 1634 O O . SER A 1 218 ? 3.326 8.794 14.505 1.00 83.31 218 SER A O 1
ATOM 1636 N N . HIS A 1 219 ? 3.928 10.264 16.096 1.00 83.31 219 HIS A N 1
ATOM 1637 C CA . HIS A 1 219 ? 4.951 10.935 15.287 1.00 83.31 219 HIS A CA 1
ATOM 1638 C C . HIS A 1 219 ? 6.059 9.980 14.831 1.00 83.31 219 HIS A C 1
ATOM 1640 O O . HIS A 1 219 ? 6.484 10.053 13.680 1.00 83.31 219 HIS A O 1
ATOM 1646 N N . ALA A 1 220 ? 6.484 9.057 15.698 1.00 79.56 220 ALA A N 1
ATOM 1647 C CA . ALA A 1 220 ? 7.521 8.083 15.373 1.00 79.56 220 ALA A CA 1
ATOM 1648 C C . ALA A 1 220 ? 7.068 7.124 14.262 1.00 79.56 220 ALA A C 1
ATOM 1650 O O . ALA A 1 220 ? 7.769 6.959 13.265 1.00 79.56 220 ALA A O 1
ATOM 1651 N N . LEU A 1 221 ? 5.867 6.542 14.379 1.00 82.56 221 LEU A N 1
ATOM 1652 C CA . LEU A 1 221 ? 5.334 5.664 13.332 1.00 82.56 221 LEU A CA 1
ATOM 1653 C C . LEU A 1 221 ? 5.097 6.420 12.030 1.00 82.56 221 LEU A C 1
ATOM 1655 O O . LEU A 1 221 ? 5.417 5.911 10.960 1.00 82.56 221 LEU A O 1
ATOM 1659 N N . ARG A 1 222 ? 4.586 7.650 12.108 1.00 86.19 222 ARG A N 1
ATOM 1660 C CA . ARG A 1 222 ? 4.385 8.492 10.933 1.00 86.19 222 ARG A CA 1
ATOM 1661 C C . ARG A 1 222 ? 5.709 8.817 10.240 1.00 86.19 222 ARG A C 1
ATOM 1663 O O . ARG A 1 222 ? 5.766 8.752 9.016 1.00 86.19 222 ARG A O 1
ATOM 1670 N N . LEU A 1 223 ? 6.773 9.095 10.993 1.00 83.38 223 LEU A N 1
ATOM 1671 C CA . LEU A 1 223 ? 8.116 9.280 10.443 1.00 83.38 223 LEU A CA 1
ATOM 1672 C C . LEU A 1 223 ? 8.602 8.011 9.732 1.00 83.38 223 LEU A C 1
ATOM 1674 O O . LEU A 1 223 ? 9.059 8.100 8.597 1.00 83.38 223 LEU A O 1
ATOM 1678 N N . VAL A 1 224 ? 8.443 6.834 10.346 1.00 84.50 224 VAL A N 1
ATOM 1679 C CA . VAL A 1 224 ? 8.810 5.542 9.735 1.00 84.50 224 VAL A CA 1
ATOM 1680 C C . VAL A 1 224 ? 8.016 5.281 8.452 1.00 84.50 224 VAL A C 1
ATOM 1682 O O . VAL A 1 224 ? 8.599 4.884 7.444 1.00 84.50 224 VAL A O 1
ATOM 1685 N N . LEU A 1 225 ? 6.705 5.537 8.459 1.00 89.75 225 LEU A N 1
ATOM 1686 C CA . LEU A 1 225 ? 5.837 5.384 7.289 1.00 89.75 225 LEU A CA 1
ATOM 1687 C C . LEU A 1 225 ? 6.252 6.315 6.148 1.00 89.75 225 LEU A C 1
ATOM 1689 O O . LEU A 1 225 ? 6.379 5.868 5.010 1.00 89.75 225 LEU A O 1
ATOM 1693 N N . LEU A 1 226 ? 6.497 7.593 6.448 1.00 87.94 226 LEU A N 1
ATO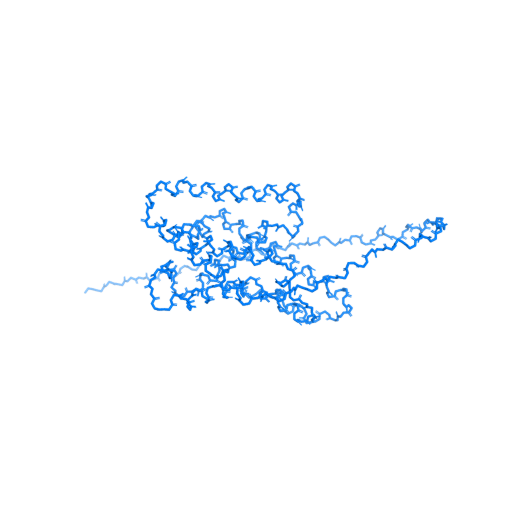M 1694 C CA . LEU A 1 226 ? 6.909 8.585 5.456 1.00 87.94 226 LEU A CA 1
ATOM 1695 C C . LEU A 1 226 ? 8.311 8.298 4.912 1.00 87.94 226 LEU A C 1
ATOM 1697 O O . LEU A 1 226 ? 8.502 8.329 3.699 1.00 87.94 226 LEU A O 1
ATOM 1701 N N . ALA A 1 227 ? 9.270 7.967 5.777 1.00 85.31 227 ALA A N 1
ATOM 1702 C CA . ALA A 1 227 ? 10.629 7.625 5.372 1.00 85.31 227 ALA A CA 1
ATOM 1703 C C . ALA A 1 227 ? 10.657 6.343 4.527 1.00 85.31 227 ALA A C 1
ATOM 1705 O O . ALA A 1 227 ? 11.252 6.326 3.450 1.00 85.31 227 ALA A O 1
ATOM 1706 N N . GLY A 1 228 ? 9.964 5.286 4.962 1.00 86.56 228 GLY A N 1
ATOM 1707 C CA . GLY A 1 228 ? 9.884 4.033 4.212 1.00 86.56 228 GLY A CA 1
ATOM 1708 C C . GLY A 1 228 ? 9.131 4.181 2.889 1.00 86.56 228 GLY A C 1
ATOM 1709 O O . GLY A 1 228 ? 9.583 3.663 1.869 1.00 86.56 228 GLY A O 1
ATOM 1710 N N . GLY A 1 229 ? 8.035 4.946 2.866 1.00 88.81 229 GLY A N 1
ATOM 1711 C CA . GLY A 1 229 ? 7.326 5.290 1.632 1.00 88.81 229 GLY A CA 1
ATOM 1712 C C . GLY A 1 229 ? 8.183 6.121 0.671 1.00 88.81 229 GLY A C 1
ATOM 1713 O O . GLY A 1 229 ? 8.215 5.847 -0.528 1.00 88.81 229 GLY A O 1
ATOM 1714 N N . GLY A 1 230 ? 8.937 7.095 1.188 1.00 87.00 230 GLY A N 1
ATOM 1715 C CA . GLY A 1 230 ? 9.888 7.892 0.409 1.00 87.00 230 GLY A CA 1
ATOM 1716 C C . GLY A 1 230 ? 10.993 7.035 -0.207 1.00 87.00 230 GLY A C 1
ATOM 1717 O O . GLY A 1 230 ? 11.229 7.107 -1.412 1.00 87.00 230 GLY A O 1
ATOM 1718 N N . LEU A 1 231 ? 11.602 6.153 0.589 1.00 85.56 231 LEU A N 1
ATOM 1719 C CA . LEU A 1 231 ? 12.630 5.221 0.125 1.00 85.56 231 LEU A CA 1
ATOM 1720 C C . LEU A 1 231 ? 12.095 4.277 -0.963 1.00 85.56 231 LEU A C 1
ATOM 1722 O O . LEU A 1 231 ? 12.767 4.020 -1.964 1.00 85.56 231 LEU A O 1
ATOM 1726 N N . TYR A 1 232 ? 10.857 3.799 -0.808 1.00 86.88 232 TYR A N 1
ATOM 1727 C CA . TYR A 1 232 ? 10.194 2.970 -1.812 1.00 86.88 232 TYR A CA 1
ATOM 1728 C C . TYR A 1 232 ? 9.964 3.716 -3.137 1.00 86.88 232 TYR A C 1
ATOM 1730 O O . TYR A 1 232 ? 10.243 3.172 -4.211 1.00 86.88 232 TYR A O 1
ATOM 1738 N N . LYS A 1 233 ? 9.493 4.970 -3.081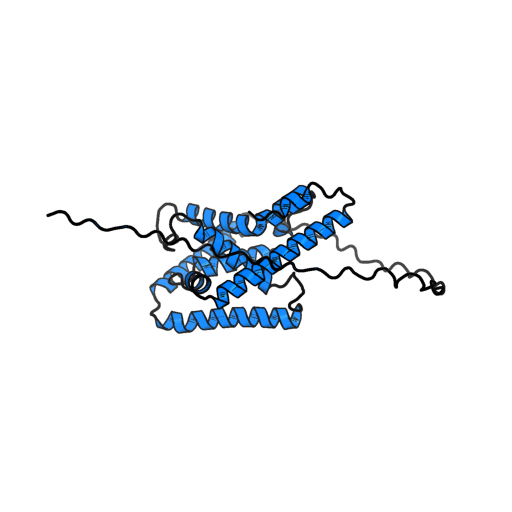 1.00 86.31 233 LYS A N 1
ATOM 1739 C CA . LYS A 1 233 ? 9.292 5.818 -4.269 1.00 86.31 233 LYS A CA 1
ATOM 1740 C C . LYS A 1 233 ? 10.609 6.138 -4.972 1.00 86.31 233 LYS A C 1
ATOM 1742 O O . LYS A 1 233 ? 10.685 5.982 -6.189 1.00 86.31 233 LYS A O 1
ATOM 1747 N N . LEU A 1 234 ? 11.646 6.505 -4.215 1.00 85.94 234 LEU A N 1
ATOM 1748 C CA . LEU A 1 234 ? 12.982 6.767 -4.755 1.00 85.94 234 LEU A CA 1
ATOM 1749 C C . LEU A 1 234 ? 13.491 5.562 -5.549 1.00 85.94 234 LEU A C 1
ATOM 1751 O O . LEU A 1 234 ? 13.979 5.710 -6.665 1.00 85.94 234 LEU A O 1
ATOM 1755 N N . ARG A 1 235 ? 13.293 4.348 -5.029 1.00 83.00 235 ARG A N 1
ATOM 1756 C CA . ARG A 1 235 ? 13.667 3.139 -5.759 1.00 83.00 235 ARG A CA 1
ATOM 1757 C C . ARG A 1 235 ? 12.897 2.969 -7.064 1.00 83.00 235 ARG A C 1
ATOM 1759 O O . ARG A 1 235 ? 13.497 2.627 -8.076 1.00 83.00 235 ARG A O 1
ATOM 1766 N N . LYS A 1 236 ? 11.574 3.151 -7.055 1.00 82.25 236 LYS A N 1
ATOM 1767 C CA . LYS A 1 236 ? 10.782 3.059 -8.291 1.00 82.25 236 LYS A CA 1
ATOM 1768 C C . LYS A 1 236 ? 11.293 4.042 -9.346 1.00 82.25 236 LYS A C 1
ATOM 1770 O O . LYS A 1 236 ? 11.352 3.668 -10.511 1.00 82.25 236 LYS A O 1
ATOM 1775 N N . ALA A 1 237 ? 11.696 5.244 -8.929 1.00 84.88 237 ALA A N 1
ATOM 1776 C CA . ALA A 1 237 ? 12.312 6.225 -9.815 1.00 84.88 237 ALA A CA 1
ATOM 1777 C C . ALA A 1 237 ? 13.659 5.729 -10.369 1.00 84.88 237 ALA A C 1
ATOM 1779 O O . ALA A 1 237 ? 13.842 5.742 -11.581 1.00 84.88 237 ALA A O 1
ATOM 1780 N N . VAL A 1 238 ? 14.556 5.212 -9.519 1.00 85.44 238 VAL A N 1
ATOM 1781 C CA . VAL A 1 238 ? 15.837 4.620 -9.959 1.00 85.44 238 VAL A CA 1
ATOM 1782 C C . VAL A 1 238 ? 15.610 3.470 -10.945 1.00 85.44 238 VAL A C 1
ATOM 1784 O O . VAL A 1 238 ? 16.203 3.465 -12.015 1.00 85.44 238 VAL A O 1
ATOM 1787 N N . TYR A 1 239 ? 14.688 2.552 -10.647 1.00 82.38 239 TYR A N 1
ATOM 1788 C CA . TYR A 1 239 ? 14.347 1.447 -11.546 1.00 82.38 239 TYR A CA 1
ATOM 1789 C C . TYR A 1 239 ? 13.791 1.938 -12.887 1.00 82.38 239 TYR A C 1
ATOM 1791 O O . TYR A 1 239 ? 14.140 1.405 -13.934 1.00 82.38 239 TYR A O 1
ATOM 1799 N N . ALA A 1 240 ? 12.928 2.957 -12.879 1.00 81.88 240 ALA A N 1
ATOM 1800 C CA . ALA A 1 240 ? 12.434 3.548 -14.117 1.00 81.88 240 ALA A CA 1
ATOM 1801 C C . ALA A 1 240 ? 13.591 4.123 -14.951 1.00 81.88 240 ALA A C 1
ATOM 1803 O O . ALA A 1 240 ? 13.648 3.859 -16.148 1.00 81.88 240 ALA A O 1
ATOM 1804 N N . ILE A 1 241 ? 14.536 4.829 -14.317 1.00 84.12 241 ILE A N 1
ATOM 1805 C CA . ILE A 1 241 ? 15.751 5.354 -14.962 1.00 84.12 241 ILE A CA 1
ATOM 1806 C C . ILE A 1 241 ? 16.584 4.225 -15.579 1.00 84.12 241 ILE A C 1
ATOM 1808 O O . ILE A 1 241 ? 16.925 4.302 -16.756 1.00 84.12 241 ILE A O 1
ATOM 1812 N N . GLU A 1 242 ? 16.859 3.161 -14.824 1.00 84.56 242 GLU A N 1
ATOM 1813 C CA . GLU A 1 242 ? 17.606 1.991 -15.305 1.00 84.56 242 GLU A CA 1
ATOM 1814 C C . GLU A 1 242 ? 16.941 1.363 -16.535 1.00 84.56 242 GLU A C 1
ATOM 1816 O O . GLU A 1 242 ? 17.597 1.139 -17.551 1.00 84.56 242 GLU A O 1
ATOM 1821 N N . VAL A 1 243 ? 15.621 1.154 -16.494 1.00 79.94 243 VAL A N 1
ATOM 1822 C CA . VAL A 1 243 ? 14.893 0.554 -17.619 1.00 79.94 243 VAL A CA 1
ATOM 1823 C C . VAL A 1 243 ? 14.915 1.454 -18.859 1.00 79.94 243 VAL A C 1
ATOM 1825 O O . VAL A 1 243 ? 14.988 0.932 -19.971 1.00 79.94 243 VAL A O 1
ATOM 1828 N N . ILE A 1 244 ? 14.872 2.782 -18.710 1.00 79.06 244 ILE A N 1
ATOM 1829 C CA . ILE A 1 244 ? 14.995 3.718 -19.845 1.00 79.06 244 ILE A CA 1
ATOM 1830 C C . ILE A 1 244 ? 16.378 3.601 -20.484 1.00 79.06 244 ILE A C 1
ATOM 1832 O O . ILE A 1 244 ? 16.468 3.479 -21.705 1.00 79.06 244 ILE A O 1
ATOM 1836 N N . ILE A 1 245 ? 17.435 3.609 -19.661 1.00 84.81 245 ILE A N 1
ATOM 1837 C CA . ILE A 1 245 ? 18.827 3.492 -20.118 1.00 84.81 245 ILE A CA 1
ATOM 1838 C C . ILE A 1 245 ? 19.016 2.181 -20.890 1.00 84.81 245 ILE A C 1
ATOM 1840 O O . ILE A 1 245 ? 19.552 2.193 -21.996 1.00 84.81 245 ILE A O 1
ATOM 1844 N N . GLU A 1 246 ? 18.521 1.063 -20.353 1.00 82.56 246 GLU A N 1
ATOM 1845 C CA . GLU A 1 246 ? 18.595 -0.250 -21.008 1.00 82.56 246 GLU A CA 1
ATOM 1846 C C . GLU A 1 246 ? 17.787 -0.327 -22.310 1.00 82.56 246 GLU A C 1
ATOM 1848 O O . GLU A 1 246 ? 18.167 -1.045 -23.232 1.00 82.56 246 GLU A O 1
ATOM 1853 N N . SER A 1 247 ? 16.667 0.395 -22.399 1.00 77.62 247 SER A N 1
ATOM 1854 C CA . SER A 1 247 ? 15.776 0.341 -23.566 1.00 77.62 247 SER A CA 1
ATOM 1855 C C . SER A 1 247 ? 16.268 1.192 -24.743 1.00 77.62 247 SER A C 1
ATOM 1857 O O . SER A 1 247 ? 15.622 1.197 -25.789 1.00 77.62 247 SER A O 1
ATOM 1859 N N . GLY A 1 248 ? 17.375 1.933 -24.591 1.00 77.94 248 GLY A N 1
ATOM 1860 C CA . GLY A 1 248 ? 17.938 2.790 -25.643 1.00 77.94 248 GLY A CA 1
ATOM 1861 C C . GLY A 1 248 ? 17.003 3.917 -26.110 1.00 77.94 248 GLY A C 1
ATOM 1862 O O . GLY A 1 248 ? 17.214 4.483 -27.180 1.00 77.94 248 GLY A O 1
ATOM 1863 N N . GLY A 1 249 ? 15.947 4.217 -25.342 1.00 59.84 249 GLY A N 1
ATOM 1864 C CA . GLY A 1 249 ? 14.847 5.103 -25.726 1.00 59.84 249 GLY A CA 1
ATOM 1865 C C . GLY A 1 249 ? 14.959 6.508 -25.130 1.00 59.84 249 GLY A C 1
ATOM 1866 O O . GLY A 1 249 ? 15.345 6.679 -23.975 1.00 59.84 249 GLY A O 1
ATOM 1867 N N . GLY A 1 250 ? 14.594 7.521 -25.924 1.00 56.25 250 GLY A N 1
ATOM 1868 C CA . GLY A 1 250 ? 14.660 8.941 -25.569 1.00 56.25 250 GLY A CA 1
ATOM 1869 C C . GLY A 1 250 ? 13.924 9.303 -24.270 1.00 56.25 250 GLY A C 1
ATOM 1870 O O . GLY A 1 250 ? 12.772 8.939 -24.049 1.00 56.25 250 GLY A O 1
ATOM 1871 N N . PHE A 1 251 ? 14.614 10.076 -23.434 1.00 58.72 251 PHE A N 1
ATOM 1872 C CA . PHE A 1 251 ? 14.337 10.428 -22.033 1.00 58.72 251 PHE A CA 1
ATOM 1873 C C . PHE A 1 251 ? 12.969 11.100 -21.743 1.00 58.72 251 PHE A C 1
ATOM 1875 O O . PHE A 1 251 ? 12.575 11.234 -20.584 1.00 58.72 251 PHE A O 1
ATOM 1882 N N . SER A 1 252 ? 12.224 11.534 -22.765 1.00 59.56 252 SER A N 1
ATOM 1883 C CA . SER A 1 252 ? 11.154 12.534 -22.614 1.00 59.56 252 SER A CA 1
ATOM 1884 C C . SER A 1 252 ? 9.827 12.027 -22.028 1.00 59.56 252 SER A C 1
ATOM 1886 O O . SER A 1 252 ? 9.136 12.808 -21.383 1.00 59.56 252 SER A O 1
ATOM 1888 N N . LEU A 1 253 ? 9.450 10.752 -22.198 1.00 57.28 253 LEU A N 1
ATOM 1889 C CA . LEU A 1 253 ? 8.135 10.257 -21.734 1.00 57.28 253 LEU A CA 1
ATOM 1890 C C . LEU A 1 253 ? 8.131 9.708 -20.301 1.00 57.28 253 LEU A C 1
ATOM 1892 O O . LEU A 1 253 ? 7.097 9.711 -19.637 1.00 57.28 253 LEU A O 1
ATOM 1896 N N . ALA A 1 254 ? 9.271 9.252 -19.790 1.00 55.09 254 ALA A N 1
ATOM 1897 C CA . ALA A 1 254 ? 9.310 8.573 -18.499 1.00 55.09 254 ALA A CA 1
ATOM 1898 C C . ALA A 1 254 ? 9.429 9.529 -17.300 1.00 55.09 254 ALA A C 1
ATOM 1900 O O . ALA A 1 254 ? 8.901 9.229 -16.227 1.00 55.09 254 ALA A O 1
ATOM 1901 N N . LEU A 1 255 ? 10.024 10.713 -17.484 1.00 58.16 255 LEU A N 1
ATOM 1902 C CA . LEU A 1 255 ? 10.055 11.773 -16.466 1.00 58.16 255 LEU A CA 1
ATOM 1903 C C . LEU A 1 255 ? 8.647 12.247 -16.071 1.00 58.16 255 LEU A C 1
ATOM 1905 O O . LEU A 1 255 ? 8.404 12.530 -14.899 1.00 58.16 255 LEU A O 1
ATOM 1909 N N . ALA A 1 256 ? 7.696 12.230 -17.010 1.00 57.94 256 ALA A N 1
ATOM 1910 C CA . ALA A 1 256 ? 6.298 12.573 -16.747 1.00 57.94 256 ALA A CA 1
ATOM 1911 C C . ALA A 1 256 ? 5.615 11.620 -15.742 1.00 57.94 256 ALA A C 1
ATOM 1913 O O . ALA A 1 256 ? 4.638 11.999 -15.103 1.00 57.94 256 ALA A O 1
ATOM 1914 N N . SER A 1 257 ? 6.140 10.401 -15.551 1.00 56.88 257 SER A N 1
ATOM 1915 C CA . SER A 1 257 ? 5.587 9.408 -14.613 1.00 56.88 257 SER A CA 1
ATOM 1916 C C . SER A 1 257 ? 6.125 9.511 -13.177 1.00 56.88 257 SER A C 1
ATOM 1918 O O . SER A 1 257 ? 5.571 8.887 -12.271 1.00 56.88 257 SER A O 1
ATOM 1920 N N . VAL A 1 258 ? 7.196 10.288 -12.957 1.00 53.09 258 VAL A N 1
ATOM 1921 C CA . VAL A 1 258 ? 7.853 10.459 -11.644 1.00 53.09 258 VAL A CA 1
ATOM 1922 C C . VAL A 1 258 ? 7.291 11.662 -10.875 1.00 53.09 258 VAL A C 1
ATOM 1924 O O . VAL A 1 258 ? 7.560 11.814 -9.683 1.00 53.09 258 VAL A O 1
ATOM 1927 N N . VAL A 1 259 ? 6.464 12.492 -11.519 1.00 46.44 259 VAL A N 1
ATOM 1928 C CA . VAL A 1 259 ? 5.810 13.632 -10.868 1.00 46.44 259 VAL A CA 1
ATOM 1929 C C . VAL A 1 259 ? 4.878 13.116 -9.759 1.00 46.44 259 VAL A C 1
ATOM 1931 O O . VAL A 1 259 ? 3.992 12.303 -10.036 1.00 46.44 259 VAL A O 1
ATOM 1934 N N . PRO A 1 260 ? 5.083 13.529 -8.495 1.00 45.00 260 PRO A N 1
ATOM 1935 C CA . PRO A 1 260 ? 4.222 13.118 -7.397 1.00 45.00 260 PRO A CA 1
ATOM 1936 C C . PRO A 1 260 ? 2.846 13.780 -7.544 1.00 45.00 260 PRO A C 1
ATOM 1938 O O . PRO A 1 260 ? 2.755 15.005 -7.588 1.00 45.00 260 PRO A O 1
ATOM 1941 N N . TRP A 1 261 ? 1.800 12.955 -7.607 1.00 45.38 261 TRP A N 1
ATOM 1942 C CA . TRP A 1 261 ? 0.408 13.346 -7.367 1.00 45.38 261 TRP A CA 1
ATOM 1943 C C . TRP A 1 261 ? 0.066 13.125 -5.892 1.00 45.38 261 TRP A C 1
ATOM 1945 O O . TRP A 1 261 ? 0.591 12.137 -5.312 1.00 45.38 261 TRP A O 1
#

pLDDT: mean 70.54, std 17.7, range [29.7, 95.19]

Organism: Polarella glacialis (NCBI:txid89957)

Secondary structure (DSSP, 8-state):
----------------------PPPP-GGG-S--PPP----PPPP-----------PPPPPPHHHHHHHHHHHHHHHHHHHHHHTT--THHHHHHHHHHHHHHHHHHHHHHHHHTTT-TT-HHHHHHHHHHHHHHHHHTSS---S-TTSS-TTHHHHHHHHHHHHHHHHHHHHHHHHHHTTPPPHHHH-HHHHHHHHHHHHHHHSSGGGHHHHHHHH-HHHHHHHHHHHHHHHHHHHHHHHHHHHHTT--TTTTGGGTS--

Radius of gyration: 25.86 Å; chains: 1; bounding box: 74×77×54 Å